Protein AF-0000000074428469 (afdb_homodimer)

pLDDT: mean 71.09, std 23.82, range [17.89, 95.75]

Solvent-accessible surface area (backbone atoms only — not comparable to full-atom values): 19516 Å² total; per-residue (Å²): 130,88,67,76,72,70,80,72,68,85,82,76,74,54,79,68,58,68,60,48,79,62,60,44,71,66,53,50,50,50,52,53,50,39,50,44,55,44,21,52,74,39,36,63,52,48,55,56,54,47,66,44,37,53,51,52,53,51,22,60,57,55,23,72,50,95,42,31,66,47,48,50,52,43,68,60,61,59,57,88,77,24,60,69,58,50,39,49,52,47,45,59,62,27,55,90,43,82,70,51,72,67,55,49,52,41,42,50,48,34,30,74,73,71,69,69,45,65,71,57,44,30,62,52,41,80,75,49,51,71,81,63,42,56,76,48,44,64,52,46,56,39,41,60,48,31,60,42,45,57,71,76,59,69,91,74,71,76,77,77,78,78,77,75,76,129,130,89,69,76,72,70,80,73,68,86,80,78,75,54,80,68,57,68,62,47,79,61,58,45,72,66,53,51,50,51,51,51,51,38,51,42,55,46,22,53,76,39,35,62,52,48,54,56,55,46,65,44,37,52,51,52,53,50,22,59,58,55,22,71,50,96,41,31,67,47,47,47,53,44,68,61,60,60,58,88,79,25,61,70,58,48,40,51,51,47,43,59,61,28,54,89,42,81,69,50,72,68,54,49,53,40,42,52,49,35,29,74,74,71,69,69,43,66,70,55,43,29,63,52,43,80,76,49,52,71,82,62,42,55,77,46,42,64,52,47,55,41,41,59,47,30,62,42,42,59,70,78,60,68,91,75,72,77,80,76,77,76,76,76,76,128

Secondary structure (DSSP, 8-state):
--------------TTSTTTTT--HHHHHHHHHHHHHHHHH-GGGHHHHHHHHHHHHHHHHHTTSTTHHHHHHHHHSPPTT-HHHHHHHHHHHHTTSPPPHHHHHHHHHIIIIII--TTTTGGGGGG--HHHHGGGHHHHHHHHHHHHHTTS--TT----------/--------------TTSTTTTT--HHHHHHHHHHHHHHHHH-GGGHHHHHHHHHHHHHHHHHTTSTTHHHHHHHHHSPPTT-HHHHHHHHHHHHTTSPPPHHHHHHHHHHIIIII--TTTTGGGGGG--HHHHGGGHHHHHHHHHHHHHTTT--TT----------

Foldseek 3Di:
DPPPCPPPPDPPVPVPVVVVVPQDPVNVVVVVVVLVVVCVVPVVSCVVVVVCVVVVLVVLQVCVPPVVVVVLVCLLDPDPPCVVVSLVSLLSNLPPDQDDPSNLVSLLCCCVPPPVQLSSCVSNQVVDDPVRCVVCVVVVVVCVVCVVVVPPDDPPPPPPPPPPDD/DPPPCPPPPDPPPPVPVVVVVPQDPVNVVVVVVVLVVVCVVPVVSCVVVVVCVVVVLVVLQVCVPPVVVVVLVCLLDPDPPCVVVSLVSLLSNLPPDQDDPSNLVSLLCCCVPPPVQLSSCVSNQVVDDPVRCVVCVVVVVVCVVCVVVVPPDDPPPPPPPPPPDD

Radius of gyration: 21.57 Å; Cα contacts (8 Å, |Δi|>4): 254; chains: 2; bounding box: 42×54×69 Å

Nearest PDB structures (foldseek):
  8rbz-assembly1_d  TM=5.022E-01  e=5.292E+00  Homo sapiens
  6o4u-assembly1_A  TM=2.694E-01  e=5.585E+00  Homo sapiens
  8rbz-assembly1_d  TM=5.022E-01  e=5.334E+00  Homo sapiens
  6o4u-assembly1_A  TM=2.696E-01  e=5.629E+00  Homo sapiens

Sequence (332 aa):
MLYFSCLSGSQISEPGTSKIESMSPAQAQQHLSLFFALCTKKPSRLQLVFDKYHHARKAVKQALGPSYSDLLSIISDPPQGSENLLTQVLNILCEGTTPSADLISTVKRLYETILKDVAIPIPILSSFTKNEVLPIFPSLVFSFHWTSFRQHWPTDCRFQFFVVPHMLYFSCLSGSQISEPGTSKIESMSPAQAQQHLSLFFALCTKKPSRLQLVFDKYHHARKAVKQALGPSYSDLLSIISDPPQGSENLLTQVLNILCEGTTPSADLISTVKRLYETILKDVAIPIPILSSFTKNEVLPIFPSLVFSFHWTSFRQHWPTDCRFQFFVVPH

Organism: Lactuca sativa (NCBI:txid4236)

Structure (mmCIF, N/CA/C/O backbone):
data_AF-0000000074428469-model_v1
#
loop_
_entity.id
_entity.type
_entity.pdbx_description
1 polymer 'Uncharacterized protein'
#
loop_
_atom_site.group_PDB
_atom_site.id
_atom_site.type_symbol
_atom_site.label_atom_id
_atom_site.label_alt_id
_atom_site.label_comp_id
_atom_site.label_asym_id
_atom_site.label_entity_id
_atom_site.label_seq_id
_atom_site.pdbx_PDB_ins_code
_atom_site.Cartn_x
_atom_site.Cartn_y
_atom_site.Cartn_z
_atom_site.occupancy
_atom_site.B_iso_or_equiv
_atom_site.auth_seq_id
_atom_site.auth_comp_id
_atom_site.auth_asym_id
_atom_site.auth_atom_id
_atom_site.pdbx_PDB_model_num
ATOM 1 N N . MET A 1 1 ? 11.922 20.016 15.328 1 17.89 1 MET A N 1
ATOM 2 C CA . MET A 1 1 ? 11.961 20.859 14.133 1 17.89 1 MET A CA 1
ATOM 3 C C . MET A 1 1 ? 12.562 20.094 12.953 1 17.89 1 MET A C 1
ATOM 5 O O . MET A 1 1 ? 13.773 20.141 12.734 1 17.89 1 MET A O 1
ATOM 9 N N . LEU A 1 2 ? 12.367 18.859 12.852 1 19.83 2 LEU A N 1
ATOM 10 C CA . LEU A 1 2 ? 13.055 17.906 12 1 19.83 2 LEU A CA 1
ATOM 11 C C . LEU A 1 2 ? 12.812 18.219 10.523 1 19.83 2 LEU A C 1
ATOM 13 O O . LEU A 1 2 ? 11.727 17.953 10 1 19.83 2 LEU A O 1
ATOM 17 N N . TYR A 1 3 ? 13.391 19.516 10.195 1 21.73 3 TYR A N 1
ATOM 18 C CA . TYR A 1 3 ? 13.422 20.156 8.883 1 21.73 3 TYR A CA 1
ATOM 19 C C . TYR A 1 3 ? 14.125 19.266 7.859 1 21.73 3 TYR A C 1
ATOM 21 O O . TYR A 1 3 ? 15.266 18.859 8.07 1 21.73 3 TYR A O 1
ATOM 29 N N . PHE A 1 4 ? 13.516 18.312 7.406 1 27.31 4 PHE A N 1
ATOM 30 C CA . PHE A 1 4 ? 14.109 17.656 6.246 1 27.31 4 PHE A CA 1
ATOM 31 C C . PHE A 1 4 ? 14.57 18.688 5.223 1 27.31 4 PHE A C 1
ATOM 33 O O . PHE A 1 4 ? 13.758 19.406 4.66 1 27.31 4 PHE A O 1
ATOM 40 N N . SER A 1 5 ? 15.664 19.328 5.52 1 26.36 5 SER A N 1
ATOM 41 C CA . SER A 1 5 ? 16.375 20.109 4.508 1 26.36 5 SER A CA 1
ATOM 42 C C . SER A 1 5 ? 16.516 19.328 3.207 1 26.36 5 SER A C 1
ATOM 44 O O . SER A 1 5 ? 17.219 18.312 3.156 1 26.36 5 SER A O 1
ATOM 46 N N . CYS A 1 6 ? 15.422 19.078 2.525 1 31.33 6 CYS A N 1
ATOM 47 C CA . CYS A 1 6 ? 15.531 18.812 1.096 1 31.33 6 CYS A CA 1
ATOM 48 C C . CYS A 1 6 ? 16.625 19.672 0.461 1 31.33 6 CYS A C 1
ATOM 50 O O . CYS A 1 6 ? 16.578 20.906 0.551 1 31.33 6 CYS A O 1
ATOM 52 N N . LEU A 1 7 ? 17.922 19.312 0.672 1 28.77 7 LEU A N 1
ATOM 53 C CA . LEU A 1 7 ? 19.031 19.953 -0.018 1 28.77 7 LEU A CA 1
ATOM 54 C C . LEU A 1 7 ? 18.594 20.5 -1.371 1 28.77 7 LEU A C 1
ATOM 56 O O . LEU A 1 7 ? 18.078 19.75 -2.213 1 28.77 7 LEU A O 1
ATOM 60 N N . SER A 1 8 ? 18.125 21.719 -1.517 1 29.44 8 SER A N 1
ATOM 61 C CA . SER A 1 8 ? 18.094 22.797 -2.512 1 29.44 8 SER A CA 1
ATOM 62 C C . SER A 1 8 ? 19.359 22.828 -3.342 1 29.44 8 SER A C 1
ATOM 64 O O . SER A 1 8 ? 20.312 23.531 -3.01 1 29.44 8 SER A O 1
ATOM 66 N N . GLY A 1 9 ? 20.281 21.844 -3.41 1 29.2 9 GLY A N 1
ATOM 67 C CA . GLY A 1 9 ? 21.422 22.297 -4.188 1 29.2 9 GLY A CA 1
ATOM 68 C C . GLY A 1 9 ? 21.031 23.188 -5.355 1 29.2 9 GLY A C 1
ATOM 69 O O . GLY A 1 9 ? 19.859 23.297 -5.695 1 29.2 9 GLY A O 1
ATOM 70 N N . SER A 1 10 ? 22.125 23.719 -6.285 1 29.91 10 SER A N 1
ATOM 71 C CA . SER A 1 10 ? 22.203 24.625 -7.422 1 29.91 10 SER A CA 1
ATOM 72 C C . SER A 1 10 ? 21.062 24.391 -8.398 1 29.91 10 SER A C 1
ATOM 74 O O . SER A 1 10 ? 20.5 23.297 -8.453 1 29.91 10 SER A O 1
ATOM 76 N N . GLN A 1 11 ? 20.406 25.5 -9.156 1 33 11 GLN A N 1
ATOM 77 C CA . GLN A 1 11 ? 19.562 25.938 -10.25 1 33 11 GLN A CA 1
ATOM 78 C C . GLN A 1 11 ? 19.719 25.062 -11.477 1 33 11 GLN A C 1
ATOM 80 O O . GLN A 1 11 ? 19.469 25.484 -12.602 1 33 11 GLN A O 1
ATOM 85 N N . ILE A 1 12 ? 20.594 24.078 -11.461 1 33.5 12 ILE A N 1
ATOM 86 C CA . ILE A 1 12 ? 20.844 23.594 -12.812 1 33.5 12 ILE A CA 1
ATOM 87 C C . ILE A 1 12 ? 19.516 23.25 -13.492 1 33.5 12 ILE A C 1
ATOM 89 O O . ILE A 1 12 ? 18.734 22.453 -12.969 1 33.5 12 ILE A O 1
ATOM 93 N N . SER A 1 13 ? 18.875 24.094 -14.359 1 36.81 13 SER A N 1
ATOM 94 C CA . SER A 1 13 ? 17.859 24.094 -15.406 1 36.81 13 SER A CA 1
ATOM 95 C C . SER A 1 13 ? 17.75 22.734 -16.078 1 36.81 13 SER A C 1
ATOM 97 O O . SER A 1 13 ? 18.469 22.469 -17.062 1 36.81 13 SER A O 1
ATOM 99 N N . GLU A 1 14 ? 17.984 21.719 -15.398 1 37.09 14 GLU A N 1
ATOM 100 C CA . GLU A 1 14 ? 17.984 20.594 -16.344 1 37.09 14 GLU A CA 1
ATOM 101 C C . GLU A 1 14 ? 16.703 20.562 -17.156 1 37.09 14 GLU A C 1
ATOM 103 O O . GLU A 1 14 ? 15.625 20.875 -16.641 1 37.09 14 GLU A O 1
ATOM 108 N N . PRO A 1 15 ? 16.672 20.469 -18.391 1 40.94 15 PRO A N 1
ATOM 109 C CA . PRO A 1 15 ? 15.594 20.531 -19.375 1 40.94 15 PRO A CA 1
ATOM 110 C C . PRO A 1 15 ? 14.305 19.859 -18.906 1 40.94 15 PRO A C 1
ATOM 112 O O . PRO A 1 15 ? 13.242 20.078 -19.484 1 40.94 15 PRO A O 1
ATOM 115 N N . GLY A 1 16 ? 14.312 18.875 -18.156 1 40.53 16 GLY A N 1
ATOM 116 C CA . GLY A 1 16 ? 13.141 18.078 -17.828 1 40.53 16 GLY A CA 1
ATOM 117 C C . GLY A 1 16 ? 12.203 18.75 -16.844 1 40.53 16 GLY A C 1
ATOM 118 O O . GLY A 1 16 ? 11.148 18.219 -16.5 1 40.53 16 GLY A O 1
ATOM 119 N N . THR A 1 17 ? 12.609 19.547 -15.977 1 44.09 17 THR A N 1
ATOM 120 C CA . THR A 1 17 ? 11.805 20.266 -14.992 1 44.09 17 THR A CA 1
ATOM 121 C C . THR A 1 17 ? 10.773 21.156 -15.68 1 44.09 17 THR A C 1
ATOM 123 O O . THR A 1 17 ? 9.719 21.438 -15.109 1 44.09 17 THR A O 1
ATOM 126 N N . SER A 1 18 ? 11.172 21.766 -16.734 1 47.72 18 SER A N 1
ATOM 127 C CA . SER A 1 18 ? 10.234 22.672 -17.375 1 47.72 18 SER A CA 1
ATOM 128 C C . SER A 1 18 ? 8.914 21.984 -17.703 1 47.72 18 SER A C 1
ATOM 130 O O . SER A 1 18 ? 7.871 22.641 -17.781 1 47.72 18 SER A O 1
ATOM 132 N N . LYS A 1 19 ? 9.016 20.797 -18.156 1 50.16 19 LYS A N 1
ATOM 133 C CA . LYS A 1 19 ? 7.855 20.016 -18.578 1 50.16 19 LYS A CA 1
ATOM 134 C C . LYS A 1 19 ? 7.012 19.594 -17.375 1 50.16 19 LYS A C 1
ATOM 136 O O . LYS A 1 19 ? 5.875 19.156 -17.531 1 50.16 19 LYS A O 1
ATOM 141 N N . ILE A 1 20 ? 7.641 19.406 -16.203 1 51.22 20 ILE A N 1
ATOM 142 C CA . ILE A 1 20 ? 7.016 18.984 -14.953 1 51.22 20 ILE A CA 1
ATOM 143 C C . ILE A 1 20 ? 5.832 19.891 -14.633 1 51.22 20 ILE A C 1
ATOM 145 O O . ILE A 1 20 ? 4.766 19.422 -14.234 1 51.22 20 ILE A O 1
ATOM 149 N N . GLU A 1 21 ? 6.176 21.297 -14.688 1 55.72 21 GLU A N 1
ATOM 150 C CA . GLU A 1 21 ? 5.234 22.328 -14.281 1 55.72 21 GLU A CA 1
ATOM 151 C C . GLU A 1 21 ? 3.98 22.312 -15.148 1 55.72 21 GLU A C 1
ATOM 153 O O . GLU A 1 21 ? 2.92 22.781 -14.727 1 55.72 21 GLU A O 1
ATOM 158 N N . SER A 1 22 ? 4.094 21.578 -16.203 1 62.56 22 SER A N 1
ATOM 159 C CA . SER A 1 22 ? 2.982 21.875 -17.094 1 62.56 22 SER A CA 1
ATOM 160 C C . SER A 1 22 ? 2.021 20.703 -17.203 1 62.56 22 SER A C 1
ATOM 162 O O . SER A 1 22 ? 1.087 20.734 -18 1 62.56 22 SER A O 1
ATOM 164 N N . MET A 1 23 ? 2.266 19.719 -16.422 1 72.62 23 MET A N 1
ATOM 165 C CA . MET A 1 23 ? 1.327 18.625 -16.672 1 72.62 23 MET A CA 1
ATOM 166 C C . MET A 1 23 ? 0.005 18.875 -15.945 1 72.62 23 MET A C 1
ATOM 168 O O . MET A 1 23 ? -0.022 19.047 -14.727 1 72.62 23 MET A O 1
ATOM 172 N N . SER A 1 24 ? -1.043 19.078 -16.703 1 81.19 24 SER A N 1
ATOM 173 C CA . SER A 1 24 ? -2.375 19.266 -16.141 1 81.19 24 SER A CA 1
ATOM 174 C C . SER A 1 24 ? -2.84 18.016 -15.406 1 81.19 24 SER A C 1
ATOM 176 O O . SER A 1 24 ? -2.311 16.922 -15.625 1 81.19 24 SER A O 1
ATOM 178 N N . PRO A 1 25 ? -3.736 18.172 -14.539 1 82.88 25 PRO A N 1
ATOM 179 C CA . PRO A 1 25 ? -4.312 17.016 -13.875 1 82.88 25 PRO A CA 1
ATOM 180 C C . PRO A 1 25 ? -4.883 15.992 -14.852 1 82.88 25 PRO A C 1
ATOM 182 O O . PRO A 1 25 ? -4.762 14.781 -14.633 1 82.88 25 PRO A O 1
ATOM 185 N N . ALA A 1 26 ? -5.371 16.547 -15.875 1 85.38 26 ALA A N 1
ATOM 186 C CA . ALA A 1 26 ? -5.953 15.664 -16.891 1 85.38 26 ALA A CA 1
ATOM 187 C C . ALA A 1 26 ? -4.867 14.859 -17.594 1 85.38 26 ALA A C 1
ATOM 189 O O . ALA A 1 26 ? -5.043 13.664 -17.859 1 85.38 26 ALA A O 1
ATOM 190 N N . GLN A 1 27 ? -3.832 15.547 -17.812 1 83.31 27 GLN A N 1
ATOM 191 C CA . GLN A 1 27 ? -2.719 14.859 -18.469 1 83.31 27 GLN A CA 1
ATOM 192 C C . GLN A 1 27 ? -2.105 13.812 -17.547 1 83.31 27 GLN A C 1
ATOM 194 O O . GLN A 1 27 ? -1.812 12.695 -17.969 1 83.31 27 GLN A O 1
ATOM 199 N N . ALA A 1 28 ? -2.018 14.172 -16.297 1 83.75 28 ALA A N 1
ATOM 200 C CA . ALA A 1 28 ? -1.479 13.242 -15.312 1 83.75 28 ALA A CA 1
ATOM 201 C C . ALA A 1 28 ? -2.357 12 -15.195 1 83.75 28 ALA A C 1
ATOM 203 O O . ALA A 1 28 ? -1.854 10.875 -15.164 1 83.75 28 ALA A O 1
ATOM 204 N N . GLN A 1 29 ? -3.578 12.25 -15.195 1 85.19 29 GLN A N 1
ATOM 205 C CA . GLN A 1 29 ? -4.539 11.156 -15.125 1 85.19 29 GLN A CA 1
ATOM 206 C C . GLN A 1 29 ? -4.395 10.211 -16.312 1 85.19 29 GLN A C 1
ATOM 208 O O . GLN A 1 29 ? -4.391 8.992 -16.156 1 85.19 29 GLN A O 1
ATOM 213 N N . GLN A 1 30 ? -4.305 10.828 -17.438 1 83.81 30 GLN A N 1
ATOM 214 C CA . GLN A 1 30 ? -4.191 10.031 -18.656 1 83.81 30 GLN A CA 1
ATOM 215 C C . GLN A 1 30 ? -2.912 9.195 -18.641 1 83.81 30 GLN A C 1
ATOM 217 O O . GLN A 1 30 ? -2.936 8.016 -18.984 1 83.81 30 GLN A O 1
ATOM 222 N N . HIS A 1 31 ? -1.906 9.758 -18.203 1 83 31 HIS A N 1
ATOM 223 C CA . HIS A 1 31 ? -0.625 9.062 -18.172 1 83 31 HIS A CA 1
ATOM 224 C C . HIS A 1 31 ? -0.65 7.91 -17.172 1 83 31 HIS A C 1
ATOM 226 O O . HIS A 1 31 ? -0.156 6.816 -17.469 1 83 31 HIS A O 1
ATOM 232 N N . LEU A 1 32 ? -1.217 8.117 -16.078 1 85.56 32 LEU A N 1
ATOM 233 C CA . LEU A 1 32 ? -1.333 7.059 -15.07 1 85.56 32 LEU A CA 1
ATOM 234 C C . LEU A 1 32 ? -2.203 5.918 -15.586 1 85.56 32 LEU A C 1
ATOM 236 O O . LEU A 1 32 ? -1.847 4.746 -15.445 1 85.56 32 LEU A O 1
ATOM 240 N N . SER A 1 33 ? -3.236 6.336 -16.266 1 85.75 33 SER A N 1
ATOM 241 C CA . SER A 1 33 ? -4.133 5.32 -16.812 1 85.75 33 SER A CA 1
ATOM 242 C C . SER A 1 33 ? -3.424 4.469 -17.859 1 85.75 33 SER A C 1
ATOM 244 O O . SER A 1 33 ? -3.537 3.242 -17.859 1 85.75 33 SER A O 1
ATOM 246 N N . LEU A 1 34 ? -2.764 5.066 -18.625 1 83.75 34 LEU A N 1
ATOM 247 C CA . LEU A 1 34 ? -2.021 4.355 -19.672 1 83.75 34 LEU A CA 1
ATOM 248 C C . LEU A 1 34 ? -0.965 3.445 -19.047 1 83.75 34 LEU A C 1
ATOM 250 O O . LEU A 1 34 ? -0.789 2.307 -19.484 1 83.75 34 LEU A O 1
ATOM 254 N N . PHE A 1 35 ? -0.313 3.883 -18.125 1 85.31 35 PHE A N 1
ATOM 255 C CA . PHE A 1 35 ? 0.713 3.092 -17.453 1 85.31 35 PHE A CA 1
ATOM 256 C C . PHE A 1 35 ? 0.109 1.839 -16.828 1 85.31 35 PHE A C 1
ATOM 258 O O . PHE A 1 35 ? 0.632 0.737 -17.016 1 85.31 35 PHE A O 1
ATOM 265 N N . PHE A 1 36 ? -0.988 1.986 -16.219 1 85.69 36 PHE A N 1
ATOM 266 C CA . PHE A 1 36 ? -1.574 0.833 -15.539 1 85.69 36 PHE A CA 1
ATOM 267 C C . PHE A 1 36 ? -2.164 -0.142 -16.547 1 85.69 36 PHE A C 1
ATOM 269 O O . PHE A 1 36 ? -2.146 -1.355 -16.328 1 85.69 36 PHE A O 1
ATOM 276 N N . ALA A 1 37 ? -2.654 0.46 -17.656 1 85.12 37 ALA A N 1
ATOM 277 C CA . ALA A 1 37 ? -3.074 -0.424 -18.734 1 85.12 37 ALA A CA 1
ATOM 278 C C . ALA A 1 37 ? -1.903 -1.256 -19.25 1 85.12 37 ALA A C 1
ATOM 280 O O . ALA A 1 37 ? -2.041 -2.461 -19.484 1 85.12 37 ALA A O 1
ATOM 281 N N . LEU A 1 38 ? -0.746 -0.688 -19.328 1 85.81 38 LEU A N 1
ATOM 282 C CA . LEU A 1 38 ? 0.458 -1.391 -19.766 1 85.81 38 LEU A CA 1
ATOM 283 C C . LEU A 1 38 ? 0.876 -2.434 -18.734 1 85.81 38 LEU A C 1
ATOM 285 O O . LEU A 1 38 ? 1.34 -3.518 -19.094 1 85.81 38 LEU A O 1
ATOM 289 N N . CYS A 1 39 ? 0.744 -2.129 -17.469 1 86.5 39 CYS A N 1
ATOM 290 C CA . CYS A 1 39 ? 1.068 -3.086 -16.422 1 86.5 39 CYS A CA 1
ATOM 291 C C . CYS A 1 39 ? 0.208 -4.34 -16.531 1 86.5 39 CYS A C 1
ATOM 293 O O . CYS A 1 39 ? 0.671 -5.445 -16.25 1 86.5 39 CYS A O 1
ATOM 295 N N . THR A 1 40 ? -1.074 -4.203 -16.906 1 85.31 40 THR A N 1
ATOM 296 C CA . THR A 1 40 ? -1.952 -5.355 -17.078 1 85.31 40 THR A CA 1
ATOM 297 C C . THR A 1 40 ? -1.503 -6.215 -18.266 1 85.31 40 THR A C 1
ATOM 299 O O . THR A 1 40 ? -1.623 -7.441 -18.219 1 85.31 40 THR A O 1
ATOM 302 N N . LYS A 1 41 ? -0.939 -5.496 -19.219 1 84.19 41 LYS A N 1
ATOM 303 C CA . LYS A 1 41 ? -0.452 -6.211 -20.391 1 84.19 41 LYS A CA 1
ATOM 304 C C . LYS A 1 41 ? 0.928 -6.809 -20.141 1 84.19 41 LYS A C 1
ATOM 306 O O . LYS A 1 41 ? 1.23 -7.906 -20.609 1 84.19 41 LYS A O 1
ATOM 311 N N . LYS A 1 42 ? 1.81 -6.125 -19.438 1 87.12 42 LYS A N 1
ATOM 312 C CA . LYS A 1 42 ? 3.162 -6.551 -19.094 1 87.12 42 LYS A CA 1
ATOM 313 C C . LYS A 1 42 ? 3.443 -6.328 -17.609 1 87.12 42 LYS A C 1
ATOM 315 O O . LYS A 1 42 ? 4.035 -5.316 -17.234 1 87.12 42 LYS A O 1
ATOM 320 N N . PRO A 1 43 ? 3.213 -7.312 -16.797 1 83.69 43 PRO A N 1
ATOM 321 C CA . PRO A 1 43 ? 3.301 -7.148 -15.352 1 83.69 43 PRO A CA 1
ATOM 322 C C . PRO A 1 43 ? 4.723 -6.859 -14.875 1 83.69 43 PRO A C 1
ATOM 324 O O . PRO A 1 43 ? 4.91 -6.336 -13.773 1 83.69 43 PRO A O 1
ATOM 327 N N . SER A 1 44 ? 5.703 -7.133 -15.742 1 87.56 44 SER A N 1
ATOM 328 C CA . SER A 1 44 ? 7.07 -6.785 -15.375 1 87.56 44 SER A CA 1
ATOM 329 C C . SER A 1 44 ? 7.219 -5.285 -15.141 1 87.56 44 SER A C 1
ATOM 331 O O . SER A 1 44 ? 8.156 -4.844 -14.469 1 87.56 44 SER A O 1
ATOM 333 N N . ARG A 1 45 ? 6.266 -4.559 -15.664 1 87.88 45 ARG A N 1
ATOM 334 C CA . ARG A 1 45 ? 6.297 -3.107 -15.508 1 87.88 45 ARG A CA 1
ATOM 335 C C . ARG A 1 45 ? 5.957 -2.701 -14.078 1 87.88 45 ARG A C 1
ATOM 337 O O . ARG A 1 45 ? 6.273 -1.59 -13.648 1 87.88 45 ARG A O 1
ATOM 344 N N . LEU A 1 46 ? 5.457 -3.574 -13.273 1 89.25 46 LEU A N 1
ATOM 345 C CA . LEU A 1 46 ? 5.148 -3.295 -11.875 1 89.25 46 LEU A CA 1
ATOM 346 C C . LEU A 1 46 ? 6.418 -2.992 -11.086 1 89.25 46 LEU A C 1
ATOM 348 O O . LEU A 1 46 ? 6.363 -2.342 -10.039 1 89.25 46 LEU A O 1
ATOM 352 N N . GLN A 1 47 ? 7.512 -3.447 -11.641 1 90.56 47 GLN A N 1
ATOM 353 C CA . GLN A 1 47 ? 8.789 -3.137 -11.016 1 90.56 47 GLN A CA 1
ATOM 354 C C . GLN A 1 47 ? 8.984 -1.631 -10.867 1 90.56 47 GLN A C 1
ATOM 356 O O . GLN A 1 47 ? 9.562 -1.166 -9.883 1 90.56 47 GLN A O 1
ATOM 361 N N . LEU A 1 48 ? 8.5 -0.952 -11.805 1 89 48 LEU A N 1
ATOM 362 C CA . LEU A 1 48 ? 8.625 0.501 -11.773 1 89 48 LEU A CA 1
ATOM 363 C C . LEU A 1 48 ? 7.832 1.089 -10.609 1 89 48 LEU A C 1
ATOM 365 O O . LEU A 1 48 ? 8.266 2.061 -9.984 1 89 48 LEU A O 1
ATOM 369 N N . VAL A 1 49 ? 6.672 0.49 -10.289 1 88.31 49 VAL A N 1
ATOM 370 C CA . VAL A 1 49 ? 5.848 0.955 -9.18 1 88.31 49 VAL A CA 1
ATOM 371 C C . VAL A 1 49 ? 6.59 0.736 -7.859 1 88.31 49 VAL A C 1
ATOM 373 O O . VAL A 1 49 ? 6.625 1.626 -7.004 1 88.31 49 VAL A O 1
ATOM 376 N N . PHE A 1 50 ? 7.219 -0.375 -7.738 1 89.5 50 PHE A N 1
ATOM 377 C CA . PHE A 1 50 ? 7.992 -0.667 -6.535 1 89.5 50 PHE A CA 1
ATOM 378 C C . PHE A 1 50 ? 9.156 0.309 -6.391 1 89.5 50 PHE A C 1
ATOM 380 O O . PHE A 1 50 ? 9.406 0.825 -5.297 1 89.5 50 PHE A O 1
ATOM 387 N N . ASP A 1 51 ? 9.727 0.655 -7.531 1 88.94 51 ASP A N 1
ATOM 388 C CA . ASP A 1 51 ? 10.875 1.554 -7.531 1 88.94 51 ASP A CA 1
ATOM 389 C C . ASP A 1 51 ? 10.469 2.967 -7.117 1 88.94 51 ASP A C 1
ATOM 391 O O . ASP A 1 51 ? 11.242 3.676 -6.469 1 88.94 51 ASP A O 1
ATOM 395 N N . LYS A 1 52 ? 9.281 3.229 -7.438 1 86.19 52 LYS A N 1
ATOM 396 C CA . LYS A 1 52 ? 8.859 4.609 -7.227 1 86.19 52 LYS A CA 1
ATOM 397 C C . LYS A 1 52 ? 8.07 4.754 -5.926 1 86.19 52 LYS A C 1
ATOM 399 O O . LYS A 1 52 ? 7.656 5.855 -5.562 1 86.19 52 LYS A O 1
ATOM 404 N N . TYR A 1 53 ? 7.934 3.707 -5.238 1 86.38 53 TYR A N 1
ATOM 405 C CA . TYR A 1 53 ? 7.191 3.705 -3.982 1 86.38 53 TYR A CA 1
ATOM 406 C C . TYR A 1 53 ? 7.812 4.668 -2.977 1 86.38 53 TYR A C 1
ATOM 408 O O . TYR A 1 53 ? 7.102 5.363 -2.25 1 86.38 53 TYR A O 1
ATOM 416 N N . HIS A 1 54 ? 9.047 4.754 -2.928 1 83.56 54 HIS A N 1
ATOM 417 C CA . HIS A 1 54 ? 9.734 5.637 -1.994 1 83.56 54 HIS A CA 1
ATOM 418 C C . HIS A 1 54 ? 9.352 7.094 -2.227 1 83.56 54 HIS A C 1
ATOM 420 O O . HIS A 1 54 ? 9.172 7.852 -1.271 1 83.56 54 HIS A O 1
ATOM 426 N N . HIS A 1 55 ? 9.156 7.402 -3.426 1 81.25 55 HIS A N 1
ATOM 427 C CA . HIS A 1 55 ? 8.781 8.773 -3.764 1 81.25 55 HIS A CA 1
ATOM 428 C C . HIS A 1 55 ? 7.363 9.078 -3.299 1 81.25 55 HIS A C 1
ATOM 430 O O . HIS A 1 55 ? 7.078 10.195 -2.855 1 81.25 55 HIS A O 1
ATOM 436 N N . ALA A 1 56 ? 6.527 8.055 -3.406 1 83.69 56 ALA A N 1
ATOM 437 C CA . ALA A 1 56 ? 5.164 8.227 -2.904 1 83.69 56 ALA A CA 1
ATOM 438 C C . ALA A 1 56 ? 5.164 8.445 -1.394 1 83.69 56 ALA A C 1
ATOM 440 O O . ALA A 1 56 ? 4.441 9.312 -0.888 1 83.69 56 ALA A O 1
ATOM 441 N N . ARG A 1 57 ? 5.98 7.707 -0.741 1 83.94 57 ARG A N 1
ATOM 442 C CA . ARG A 1 57 ? 6.098 7.844 0.707 1 83.94 57 ARG A CA 1
ATOM 443 C C . ARG A 1 57 ? 6.551 9.25 1.088 1 83.94 57 ARG A C 1
ATOM 445 O O . ARG A 1 57 ? 5.992 9.859 2.004 1 83.94 57 ARG A O 1
ATOM 452 N N . LYS A 1 58 ? 7.441 9.719 0.349 1 85.12 58 LYS A N 1
ATOM 453 C CA . LYS A 1 58 ? 7.953 11.07 0.592 1 85.12 58 LYS A CA 1
ATOM 454 C C . LYS A 1 58 ? 6.867 12.117 0.38 1 85.12 58 LYS A C 1
ATOM 456 O O . LYS A 1 58 ? 6.723 13.039 1.183 1 85.12 58 LYS A O 1
ATOM 461 N N . ALA A 1 59 ? 6.105 11.945 -0.653 1 84.69 59 ALA A N 1
ATOM 462 C CA . ALA A 1 59 ? 5.035 12.891 -0.949 1 84.69 59 ALA A CA 1
ATOM 463 C C . ALA A 1 59 ? 4 12.922 0.173 1 84.69 59 ALA A C 1
ATOM 465 O O . ALA A 1 59 ? 3.521 13.984 0.558 1 84.69 59 ALA A O 1
ATOM 466 N N . VAL A 1 60 ? 3.637 11.797 0.733 1 86.31 60 VAL A N 1
ATOM 467 C CA . VAL A 1 60 ? 2.676 11.68 1.825 1 86.31 60 VAL A CA 1
ATOM 468 C C . VAL A 1 60 ? 3.213 12.391 3.066 1 86.31 60 VAL A C 1
ATOM 470 O O . VAL A 1 60 ? 2.49 13.148 3.717 1 86.31 60 VAL A O 1
ATOM 473 N N . LYS A 1 61 ? 4.445 12.219 3.365 1 86.62 61 LYS A N 1
ATOM 474 C CA . LYS A 1 61 ? 5.062 12.828 4.543 1 86.62 61 LYS A CA 1
ATOM 475 C C . LYS A 1 61 ? 5.156 14.344 4.395 1 86.62 61 LYS A C 1
ATOM 477 O O . LYS A 1 61 ? 4.926 15.078 5.355 1 86.62 61 LYS A O 1
ATOM 482 N N . GLN A 1 62 ? 5.406 14.812 3.225 1 82.38 62 GLN A N 1
ATOM 483 C CA . GLN A 1 62 ? 5.527 16.25 2.967 1 82.38 62 GLN A CA 1
ATOM 484 C C . GLN A 1 62 ? 4.168 16.938 3.025 1 82.38 62 GLN A C 1
ATOM 486 O O . GLN A 1 62 ? 4.082 18.141 3.271 1 82.38 62 GLN A O 1
ATOM 491 N N . ALA A 1 63 ? 3.146 16.172 2.809 1 81.38 63 ALA A N 1
ATOM 492 C CA . ALA A 1 63 ? 1.797 16.719 2.877 1 81.38 63 ALA A CA 1
ATOM 493 C C . ALA A 1 63 ? 1.446 17.141 4.301 1 81.38 63 ALA A C 1
ATOM 495 O O . ALA A 1 63 ? 0.491 17.891 4.52 1 81.38 63 ALA A O 1
ATOM 496 N N . LEU A 1 64 ? 2.186 16.703 5.371 1 79.62 64 LEU A N 1
ATOM 497 C CA . LEU A 1 64 ? 1.967 17.062 6.77 1 79.62 64 LEU A CA 1
ATOM 498 C C . LEU A 1 64 ? 2.205 18.547 6.992 1 79.62 64 LEU A C 1
ATOM 500 O O . LEU A 1 64 ? 1.814 19.094 8.023 1 79.62 64 LEU A O 1
ATOM 504 N N . GLY A 1 65 ? 2.631 19.25 5.965 1 80.31 65 GLY A N 1
ATOM 505 C CA . GLY A 1 65 ? 2.818 20.688 6.051 1 80.31 65 GLY A CA 1
ATOM 506 C C . GLY A 1 65 ? 1.622 21.469 5.555 1 80.31 65 GLY A C 1
ATOM 507 O O . GLY A 1 65 ? 0.505 21.297 6.047 1 80.31 65 GLY A O 1
ATOM 508 N N . PRO A 1 66 ? 1.9 22.406 4.641 1 77.12 66 PRO A N 1
ATOM 509 C CA . PRO A 1 66 ? 0.906 23.406 4.223 1 77.12 66 PRO A CA 1
ATOM 5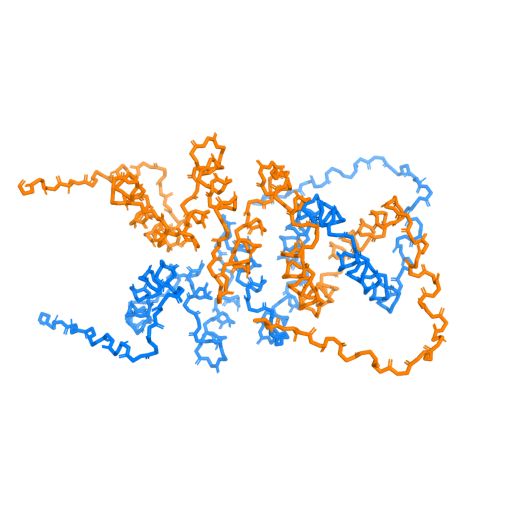10 C C . PRO A 1 66 ? -0.315 22.766 3.559 1 77.12 66 PRO A C 1
ATOM 512 O O . PRO A 1 66 ? -1.402 23.344 3.576 1 77.12 66 PRO A O 1
ATOM 515 N N . SER A 1 67 ? -0.208 21.625 3.031 1 82.56 67 SER A N 1
ATOM 516 C CA . SER A 1 67 ? -1.322 21.031 2.305 1 82.56 67 SER A CA 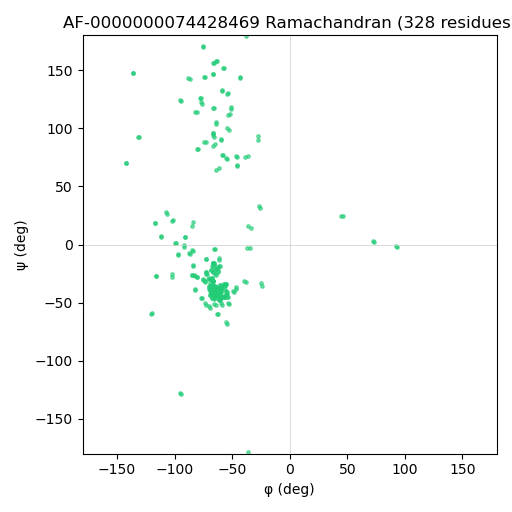1
ATOM 517 C C . SER A 1 67 ? -1.955 19.891 3.102 1 82.56 67 SER A C 1
ATOM 519 O O . SER A 1 67 ? -2.547 18.969 2.527 1 82.56 67 SER A O 1
ATOM 521 N N . TYR A 1 68 ? -1.821 20.016 4.375 1 88.19 68 TYR A N 1
ATOM 522 C CA . TYR A 1 68 ? -2.307 18.953 5.254 1 88.19 68 TYR A CA 1
ATOM 523 C C . TYR A 1 68 ? -3.826 18.859 5.203 1 88.19 68 TYR A C 1
ATOM 525 O O . TYR A 1 68 ? -4.387 17.766 5.238 1 88.19 68 TYR A O 1
ATOM 533 N N . SER A 1 69 ? -4.434 19.984 4.984 1 91.31 69 SER A N 1
ATOM 534 C CA . SER A 1 69 ? -5.891 20.016 4.91 1 91.31 69 SER A CA 1
ATOM 535 C C . SER A 1 69 ? -6.398 19.219 3.703 1 91.31 69 SER A C 1
ATOM 537 O O . SER A 1 69 ? -7.43 18.547 3.783 1 91.31 69 SER A O 1
ATOM 539 N N . ASP A 1 70 ? -5.707 19.266 2.582 1 90.06 70 ASP A N 1
ATOM 540 C CA . ASP A 1 70 ? -6.066 18.5 1.394 1 90.06 70 ASP A CA 1
ATOM 541 C C . ASP A 1 70 ? -5.965 17 1.656 1 90.06 70 ASP A C 1
ATOM 543 O O . ASP A 1 70 ? -6.855 16.234 1.277 1 90.06 70 ASP A O 1
ATOM 547 N N . LEU A 1 71 ? -4.957 16.641 2.279 1 91.5 71 LEU A N 1
ATOM 548 C CA . LEU A 1 71 ? -4.746 15.219 2.574 1 91.5 71 LEU A CA 1
ATOM 549 C C . LEU A 1 71 ? -5.816 14.695 3.523 1 91.5 71 LEU A C 1
ATOM 551 O O . LEU A 1 71 ? -6.359 13.609 3.316 1 91.5 71 LEU A O 1
ATOM 555 N N . LEU A 1 72 ? -6.141 15.531 4.48 1 94.19 72 LEU A N 1
ATOM 556 C CA . LEU A 1 72 ? -7.191 15.156 5.426 1 94.19 72 LEU A CA 1
ATOM 557 C C . LEU A 1 72 ? -8.523 14.961 4.707 1 94.19 72 LEU A C 1
ATOM 559 O O . LEU A 1 72 ? -9.281 14.055 5.043 1 94.19 72 LEU A O 1
ATOM 563 N N . SER A 1 73 ? -8.719 15.797 3.779 1 94.62 73 SER A N 1
ATOM 564 C CA . SER A 1 73 ? -9.961 15.688 3.014 1 94.62 73 SER A CA 1
ATOM 565 C C . SER A 1 73 ? -10.008 14.375 2.232 1 94.62 73 SER A C 1
ATOM 567 O O . SER A 1 73 ? -11.062 13.734 2.154 1 94.62 73 SER A O 1
ATOM 569 N N . ILE A 1 74 ? -8.945 13.945 1.683 1 92.75 74 ILE A N 1
ATOM 570 C CA . ILE A 1 74 ? -8.867 12.688 0.949 1 92.75 74 ILE A CA 1
ATOM 571 C C . ILE A 1 74 ? -9.078 11.516 1.908 1 92.75 74 ILE A C 1
ATOM 573 O O . ILE A 1 74 ? -9.828 10.586 1.606 1 92.75 74 ILE A O 1
ATOM 577 N N . ILE A 1 75 ? -8.461 11.602 3.094 1 94.25 75 ILE A N 1
ATOM 578 C CA . ILE A 1 75 ? -8.531 10.547 4.098 1 94.25 75 ILE A CA 1
ATOM 579 C C . ILE A 1 75 ? -9.961 10.422 4.617 1 94.25 75 ILE A C 1
ATOM 581 O O . ILE A 1 75 ? -10.445 9.312 4.855 1 94.25 75 ILE A O 1
ATOM 585 N N . SER A 1 76 ? -10.602 11.539 4.719 1 94.56 76 SER A N 1
ATOM 586 C CA . SER A 1 76 ? -11.938 11.555 5.32 1 94.56 76 SER A CA 1
ATOM 587 C C . SER A 1 76 ? -12.969 10.922 4.398 1 94.56 76 SER A C 1
ATOM 589 O O . SER A 1 76 ? -14.023 10.469 4.855 1 94.56 76 SER A O 1
ATOM 591 N N . ASP A 1 77 ? -12.719 10.938 3.141 1 92.94 77 ASP A N 1
ATOM 592 C CA . ASP A 1 77 ? -13.648 10.398 2.15 1 92.94 77 ASP A CA 1
ATOM 593 C C . ASP A 1 77 ? -12.898 9.695 1.02 1 92.94 77 ASP A C 1
ATOM 595 O O . ASP A 1 77 ? -12.914 10.164 -0.123 1 92.94 77 ASP A O 1
ATOM 599 N N . PRO A 1 78 ? -12.305 8.547 1.364 1 91.94 78 PRO A N 1
ATOM 600 C CA . PRO A 1 78 ? -11.516 7.867 0.34 1 91.94 78 PRO A CA 1
ATOM 601 C C . PRO A 1 78 ? -12.375 7.191 -0.722 1 91.94 78 PRO A C 1
ATOM 603 O O . PRO A 1 78 ? -13.492 6.75 -0.427 1 91.94 78 PRO A O 1
ATOM 606 N N . PRO A 1 79 ? -11.867 7.223 -1.984 1 88.62 79 PRO A N 1
ATOM 607 C CA . PRO A 1 79 ? -12.625 6.508 -3.018 1 88.62 79 PRO A CA 1
ATOM 608 C C . PRO A 1 79 ? -12.812 5.027 -2.689 1 88.62 79 PRO A C 1
ATOM 610 O O . PRO A 1 79 ? -12 4.438 -1.982 1 88.62 79 PRO A O 1
ATOM 613 N N . GLN A 1 80 ? -13.898 4.418 -3.191 1 85.94 80 GLN A N 1
ATOM 614 C CA . GLN A 1 80 ? -14.211 3.012 -2.965 1 85.94 80 GLN A CA 1
ATOM 615 C C . GLN A 1 80 ? -13.094 2.109 -3.469 1 85.94 80 GLN A C 1
ATOM 617 O O . GLN A 1 80 ? -12.555 2.33 -4.555 1 85.94 80 GLN A O 1
ATOM 622 N N . GLY A 1 81 ? -12.727 1.212 -2.676 1 83 81 GLY A N 1
ATOM 623 C CA . GLY A 1 81 ? -11.727 0.234 -3.082 1 83 81 GLY A CA 1
ATOM 624 C C . GLY A 1 81 ? -10.312 0.639 -2.715 1 83 81 GLY A C 1
ATOM 625 O O . GLY A 1 81 ? -9.367 -0.115 -2.949 1 83 81 GLY A O 1
ATOM 626 N N . SER A 1 82 ? -10.148 1.771 -2.131 1 89 82 SER A N 1
ATOM 627 C CA . SER A 1 82 ? -8.805 2.246 -1.82 1 89 82 SER A CA 1
ATOM 628 C C . SER A 1 82 ? -8.469 2.045 -0.345 1 89 82 SER A C 1
ATOM 630 O O . SER A 1 82 ? -7.539 2.66 0.177 1 89 82 SER A O 1
ATOM 632 N N . GLU A 1 83 ? -9.156 1.149 0.382 1 85.44 83 GLU A N 1
ATOM 633 C CA . GLU A 1 83 ? -9 0.996 1.825 1 85.44 83 GLU A CA 1
ATOM 634 C C . GLU A 1 83 ? -7.594 0.52 2.184 1 85.44 83 GLU A C 1
ATOM 636 O O . GLU A 1 83 ? -7 1.001 3.15 1 85.44 83 GLU A O 1
ATOM 641 N N . ASN A 1 84 ? -7.145 -0.402 1.435 1 84.56 84 ASN A N 1
ATOM 642 C CA . ASN A 1 84 ? -5.801 -0.914 1.691 1 84.56 84 ASN A CA 1
ATOM 643 C C . ASN A 1 84 ? -4.742 0.169 1.502 1 84.56 84 ASN A C 1
ATOM 645 O O . ASN A 1 84 ? -3.814 0.284 2.305 1 84.56 84 ASN A O 1
ATOM 649 N N . LEU A 1 85 ? -4.91 0.92 0.457 1 87.19 85 LEU A N 1
ATOM 650 C CA . LEU A 1 85 ? -3.99 2.029 0.237 1 87.19 85 LEU A CA 1
ATOM 651 C C . LEU A 1 85 ? -4.098 3.055 1.361 1 87.19 85 LEU A C 1
ATOM 653 O O . LEU A 1 85 ? -3.082 3.557 1.849 1 87.19 85 LEU A O 1
ATOM 657 N N . LEU A 1 86 ? -5.336 3.344 1.765 1 91.62 86 LEU A N 1
ATOM 658 C CA . LEU A 1 86 ? -5.566 4.277 2.861 1 91.62 86 LEU A CA 1
ATOM 659 C C . LEU A 1 86 ? -4.824 3.838 4.117 1 91.62 86 LEU A C 1
ATOM 661 O O . LEU A 1 86 ? -4.184 4.656 4.781 1 91.62 86 LEU A O 1
ATOM 665 N N . THR A 1 87 ? -4.887 2.568 4.449 1 88.38 87 THR A N 1
ATOM 666 C CA . THR A 1 87 ? -4.207 2.025 5.617 1 88.38 87 THR A CA 1
ATOM 667 C C . THR A 1 87 ? -2.701 2.244 5.52 1 88.38 87 THR A C 1
ATOM 669 O O . THR A 1 87 ? -2.051 2.588 6.508 1 88.38 87 THR A O 1
ATOM 672 N N . GLN A 1 88 ? -2.182 2.133 4.328 1 84.94 88 GLN A N 1
ATOM 673 C CA . GLN A 1 88 ? -0.755 2.377 4.137 1 84.94 88 GLN A CA 1
ATOM 674 C C . GLN A 1 88 ? -0.413 3.846 4.375 1 84.94 88 GLN A C 1
ATOM 676 O O . GLN A 1 88 ? 0.593 4.156 5.016 1 84.94 88 GLN A O 1
ATOM 681 N N . VAL A 1 89 ? -1.198 4.668 3.814 1 90.94 89 VAL A N 1
ATOM 682 C CA . VAL A 1 89 ? -0.999 6.105 3.977 1 90.94 89 VAL A CA 1
ATOM 683 C C . VAL A 1 89 ? -1.05 6.469 5.457 1 90.94 89 VAL A C 1
ATOM 685 O O . VAL A 1 89 ? -0.195 7.211 5.953 1 90.94 89 VAL A O 1
ATOM 688 N N . LEU A 1 90 ? -2.02 5.945 6.188 1 91 90 LEU A N 1
ATOM 689 C CA . LEU A 1 90 ? -2.152 6.215 7.613 1 91 90 LEU A CA 1
ATOM 690 C C . LEU A 1 90 ? -0.923 5.727 8.375 1 91 90 LEU A C 1
ATOM 692 O O . LEU A 1 90 ? -0.424 6.418 9.266 1 91 90 LEU A O 1
ATOM 696 N N . ASN A 1 91 ? -0.42 4.594 7.969 1 86 91 ASN A N 1
ATOM 697 C CA . ASN A 1 91 ? 0.778 4.062 8.609 1 86 91 ASN A CA 1
ATOM 698 C C . ASN A 1 91 ? 1.986 4.965 8.375 1 86 91 ASN A C 1
ATOM 700 O O . ASN A 1 91 ? 2.797 5.172 9.281 1 86 91 ASN A O 1
ATOM 704 N N . ILE A 1 92 ? 2.078 5.445 7.242 1 87.19 92 ILE A N 1
ATOM 705 C CA . ILE A 1 92 ? 3.182 6.344 6.918 1 87.19 92 ILE A CA 1
ATOM 706 C C . ILE A 1 92 ? 3.061 7.629 7.734 1 87.19 92 ILE A C 1
ATOM 708 O O . ILE A 1 92 ? 4.043 8.094 8.312 1 87.19 92 ILE A O 1
ATOM 712 N N . LEU A 1 93 ? 1.87 8.172 7.84 1 88.12 93 LEU A N 1
ATOM 713 C CA . LEU A 1 93 ? 1.634 9.445 8.516 1 88.12 93 LEU A CA 1
ATOM 714 C C . LEU A 1 93 ? 1.894 9.328 10.008 1 88.12 93 LEU A C 1
ATOM 716 O O . LEU A 1 93 ? 2.32 10.289 10.648 1 88.12 93 LEU A O 1
ATOM 720 N N . CYS A 1 94 ? 1.693 8.211 10.469 1 87 94 CYS A N 1
ATOM 721 C CA . CYS A 1 94 ? 1.786 8.039 11.914 1 87 94 CYS A CA 1
ATOM 722 C C . CYS A 1 94 ? 3.156 7.5 12.312 1 87 94 CYS A C 1
ATOM 724 O O . CYS A 1 94 ? 3.459 7.379 13.5 1 87 94 CYS A O 1
ATOM 726 N N . GLU A 1 95 ? 3.873 7.152 11.328 1 80.56 95 GLU A N 1
ATOM 727 C CA . GLU A 1 95 ? 5.199 6.605 11.609 1 80.56 95 GLU A CA 1
ATOM 728 C C . GLU A 1 95 ? 6.113 7.656 12.227 1 80.56 95 GLU A C 1
ATOM 730 O O . GLU A 1 95 ? 6.41 8.68 11.602 1 80.56 95 GLU A O 1
ATOM 735 N N . GLY A 1 96 ? 6.539 7.391 13.438 1 75.5 96 GLY A N 1
ATOM 736 C CA . GLY A 1 96 ? 7.539 8.227 14.086 1 75.5 96 GLY A CA 1
ATOM 737 C C . GLY A 1 96 ? 6.996 9.57 14.531 1 75.5 96 GLY A C 1
ATOM 738 O O . GLY A 1 96 ? 7.766 10.469 14.891 1 75.5 96 GLY A O 1
ATOM 739 N N . THR A 1 97 ? 5.77 9.844 14.359 1 75.88 97 THR A N 1
ATOM 740 C CA . THR A 1 97 ? 5.195 11.125 14.742 1 75.88 97 THR A CA 1
ATOM 741 C C . THR A 1 97 ? 3.859 10.938 15.453 1 75.88 97 THR A C 1
ATOM 743 O O . THR A 1 97 ? 3.195 9.914 15.273 1 75.88 97 THR A O 1
ATOM 746 N N . THR A 1 98 ? 3.645 11.875 16.375 1 82.88 98 THR A N 1
ATOM 747 C CA . THR A 1 98 ? 2.316 11.906 16.969 1 82.88 98 THR A CA 1
ATOM 748 C C . THR A 1 98 ? 1.31 12.547 16.031 1 82.88 98 THR A C 1
ATOM 750 O O . THR A 1 98 ? 1.504 13.68 15.578 1 82.88 98 THR A O 1
ATOM 753 N N . PRO A 1 99 ? 0.323 11.805 15.828 1 88.19 99 PRO A N 1
ATOM 754 C CA . PRO A 1 99 ? -0.66 12.367 14.906 1 88.19 99 PRO A CA 1
ATOM 755 C C . PRO A 1 99 ? -1.359 13.602 15.461 1 88.19 99 PRO A C 1
ATOM 757 O O . PRO A 1 99 ? -1.518 13.727 16.688 1 88.19 99 PRO A O 1
ATOM 760 N N . SER A 1 100 ? -1.672 14.5 14.523 1 90.88 100 SER A N 1
ATOM 761 C CA . SER A 1 100 ? -2.402 15.711 14.891 1 90.88 100 SER A CA 1
ATOM 762 C C . SER A 1 100 ? -3.809 15.375 15.375 1 90.88 100 SER A C 1
ATOM 764 O O . SER A 1 100 ? -4.348 14.312 15.062 1 90.88 100 SER A O 1
ATOM 766 N N . ALA A 1 101 ? -4.391 16.25 16.172 1 94.38 101 ALA A N 1
ATOM 767 C CA . ALA A 1 101 ? -5.754 16.078 16.672 1 94.38 101 ALA A CA 1
ATOM 768 C C . ALA A 1 101 ? -6.746 15.945 15.516 1 94.38 101 ALA A C 1
ATOM 770 O O . ALA A 1 101 ? -7.691 15.156 15.594 1 94.38 101 ALA A O 1
ATOM 771 N N . ASP A 1 102 ? -6.512 16.656 14.43 1 94.75 102 ASP A N 1
ATOM 772 C CA . ASP A 1 102 ? -7.395 16.594 13.273 1 94.75 102 ASP A CA 1
ATOM 773 C C . ASP A 1 102 ? -7.34 15.219 12.609 1 94.75 102 ASP A C 1
ATOM 775 O O . ASP A 1 102 ? -8.375 14.672 12.227 1 94.75 102 ASP A O 1
ATOM 779 N N . LEU A 1 103 ? -6.152 14.711 12.508 1 94.25 103 LEU A N 1
ATOM 780 C CA . LEU A 1 103 ? -6 13.383 11.93 1 94.25 103 LEU A CA 1
ATOM 781 C C . LEU A 1 103 ? -6.668 12.328 12.805 1 94.25 103 LEU A C 1
ATOM 783 O O . LEU A 1 103 ? -7.375 11.453 12.305 1 94.25 103 LEU A O 1
ATOM 787 N N . ILE A 1 104 ? -6.48 12.453 14.094 1 95.62 104 ILE A N 1
ATOM 788 C CA . ILE A 1 104 ? -7.066 11.516 15.047 1 95.62 104 ILE A CA 1
ATOM 789 C C . ILE A 1 104 ? -8.586 11.531 14.914 1 95.62 104 ILE A C 1
ATOM 791 O O . ILE A 1 104 ? -9.219 10.477 14.781 1 95.62 104 ILE A O 1
ATOM 795 N N . SER A 1 105 ? -9.102 12.664 14.938 1 95.56 105 SER A N 1
ATOM 796 C CA . SER A 1 105 ? -10.547 12.805 14.82 1 95.56 105 SER A CA 1
ATOM 797 C C . SER A 1 105 ? -11.055 12.25 13.5 1 95.56 105 SER A C 1
ATOM 799 O O . SER A 1 105 ? -12.094 11.578 13.453 1 95.56 105 SER A O 1
ATOM 801 N N . THR A 1 106 ? -10.367 12.484 12.438 1 95.75 106 THR A N 1
ATOM 802 C CA . THR A 1 106 ? -10.75 12.016 11.109 1 95.75 106 THR A CA 1
ATOM 803 C C . THR A 1 106 ? -10.719 10.492 11.039 1 95.75 106 THR A C 1
ATOM 805 O O . THR A 1 106 ? -11.656 9.875 10.523 1 95.75 106 THR A O 1
ATOM 808 N N . VAL A 1 107 ? -9.703 9.93 11.562 1 95.5 107 VAL A N 1
ATOM 809 C CA . VAL A 1 107 ? -9.523 8.484 11.516 1 95.5 107 VAL A CA 1
ATOM 810 C C . VAL A 1 107 ? -10.578 7.805 12.383 1 95.5 107 VAL A C 1
ATOM 812 O O . VAL A 1 107 ? -11.156 6.789 11.992 1 95.5 107 VAL A O 1
ATOM 815 N N . LYS A 1 108 ? -10.836 8.367 13.539 1 93 108 LYS A N 1
ATOM 816 C CA . LYS A 1 108 ? -11.875 7.824 14.406 1 93 108 LYS A CA 1
ATOM 817 C C . LYS A 1 108 ? -13.242 7.844 13.719 1 93 108 LYS A C 1
ATOM 819 O O . LYS A 1 108 ? -13.969 6.852 13.742 1 93 108 LYS A O 1
ATOM 824 N N . ARG A 1 109 ? -13.539 8.945 13.133 1 94.75 109 ARG A N 1
ATOM 825 C CA . ARG A 1 109 ? -14.805 9.078 12.422 1 94.75 109 ARG A CA 1
ATOM 826 C C . ARG A 1 109 ? -14.898 8.078 11.273 1 94.75 109 ARG A C 1
ATOM 828 O O . ARG A 1 109 ? -15.922 7.41 11.102 1 94.75 109 ARG A O 1
ATOM 835 N N . LEU A 1 110 ? -13.859 8.016 10.539 1 94.19 110 LEU A N 1
ATOM 836 C CA . LEU A 1 110 ? -13.797 7.102 9.406 1 94.19 110 LEU A CA 1
ATOM 837 C C . LEU A 1 110 ? -14.039 5.664 9.859 1 94.19 110 LEU A C 1
ATOM 839 O O . LEU A 1 110 ? -14.812 4.934 9.234 1 94.19 110 LEU A O 1
ATOM 843 N N . TYR A 1 111 ? -13.414 5.289 10.922 1 90.31 111 TYR A N 1
ATOM 844 C CA . TYR A 1 111 ? -13.539 3.938 11.453 1 90.31 111 TYR A CA 1
ATOM 845 C C . TYR A 1 111 ? -14.953 3.674 11.953 1 90.31 111 TYR A C 1
ATOM 847 O O . TYR A 1 111 ? -15.531 2.617 11.68 1 90.31 111 TYR A O 1
ATOM 855 N N . GLU A 1 112 ? -15.523 4.605 12.555 1 89.38 112 GLU A N 1
ATOM 856 C CA . GLU A 1 112 ? -16.812 4.418 13.219 1 89.38 112 GLU A CA 1
ATOM 857 C C . GLU A 1 112 ? -17.953 4.488 12.219 1 89.38 112 GLU A C 1
ATOM 859 O O . GLU A 1 112 ? -18.969 3.803 12.375 1 89.38 112 GLU A O 1
ATOM 864 N N . THR A 1 113 ? -17.812 5.188 11.164 1 90.19 113 THR A N 1
ATOM 865 C CA . THR A 1 113 ? -18.984 5.5 10.359 1 90.19 113 THR A CA 1
ATOM 866 C C . THR A 1 113 ? -18.875 4.879 8.969 1 90.19 113 THR A C 1
ATOM 868 O O . THR A 1 113 ? -19.891 4.566 8.336 1 90.19 113 THR A O 1
ATOM 871 N N . ILE A 1 114 ? -17.688 4.672 8.484 1 87.56 114 ILE A N 1
ATOM 872 C CA . ILE A 1 114 ? -17.594 4.363 7.062 1 87.56 114 ILE A CA 1
ATOM 873 C C . ILE A 1 114 ? -16.953 2.988 6.879 1 87.56 114 ILE A C 1
ATOM 875 O O . ILE A 1 114 ? -17.562 2.084 6.305 1 87.56 114 ILE A O 1
ATOM 879 N N . LEU A 1 115 ? -15.688 2.617 7.324 1 86.44 115 LEU A N 1
ATOM 880 C CA . LEU A 1 115 ? -14.906 1.458 6.902 1 86.44 115 LEU A CA 1
ATOM 881 C C . LEU A 1 115 ? -14.977 0.349 7.949 1 86.44 115 LEU A C 1
ATOM 883 O O . LEU A 1 115 ? -14.875 -0.833 7.613 1 86.44 115 LEU A O 1
ATOM 887 N N . LYS A 1 116 ? -15.172 0.646 9.234 1 83.25 116 LYS A N 1
ATOM 888 C CA . LYS A 1 116 ? -15.281 -0.292 10.352 1 83.25 116 LYS A CA 1
ATOM 889 C C . LYS A 1 116 ? -14.188 -1.351 10.289 1 83.25 116 LYS A C 1
ATOM 891 O O . LYS A 1 116 ? -14.422 -2.516 10.617 1 83.25 116 LYS A O 1
ATOM 896 N N . ASP A 1 117 ? -13.078 -1.137 9.68 1 82.12 117 ASP A N 1
ATOM 897 C CA . ASP A 1 117 ? -11.883 -1.965 9.602 1 82.12 117 ASP A CA 1
ATOM 898 C C . ASP A 1 117 ? -10.867 -1.558 10.664 1 82.12 117 ASP A C 1
ATOM 900 O O . ASP A 1 117 ? -10.391 -0.421 10.672 1 82.12 117 ASP A O 1
ATOM 904 N N . VAL A 1 118 ? -10.477 -2.471 11.461 1 81.81 118 VAL A N 1
ATOM 905 C CA . VAL A 1 118 ? -9.648 -2.201 12.633 1 81.81 118 VAL A CA 1
ATOM 906 C C . VAL A 1 118 ? -8.258 -1.755 12.188 1 81.81 118 VAL A C 1
ATOM 908 O O . VAL A 1 118 ? -7.52 -1.143 12.961 1 81.81 118 VAL A O 1
ATOM 911 N N . ALA A 1 119 ? -7.891 -2.102 10.984 1 79.62 119 ALA A N 1
ATOM 912 C CA . ALA A 1 119 ? -6.586 -1.685 10.477 1 79.62 119 ALA A CA 1
ATOM 913 C C . ALA A 1 119 ? -6.492 -0.164 10.391 1 79.62 119 ALA A C 1
ATOM 915 O O . ALA A 1 119 ? -5.395 0.397 10.375 1 79.62 119 ALA A O 1
ATOM 916 N N . ILE A 1 120 ? -7.652 0.479 10.359 1 87.19 120 ILE A N 1
ATOM 917 C CA . ILE A 1 120 ? -7.723 1.925 10.18 1 87.19 120 ILE A CA 1
ATOM 918 C C . ILE A 1 120 ? -7.34 2.623 11.484 1 87.19 120 ILE A C 1
ATOM 920 O O . ILE A 1 120 ? -6.453 3.479 11.5 1 87.19 120 ILE A O 1
ATOM 924 N N . PRO A 1 121 ? -7.852 2.201 12.602 1 88.19 121 PRO A N 1
ATOM 925 C CA . PRO A 1 121 ? -7.543 2.936 13.828 1 88.19 121 PRO A CA 1
ATOM 926 C C . PRO A 1 121 ? -6.254 2.459 14.492 1 88.19 121 PRO A C 1
ATOM 928 O O . PRO A 1 121 ? -5.754 3.107 15.414 1 88.19 121 PRO A O 1
ATOM 931 N N . ILE A 1 122 ? -5.707 1.461 14.023 1 81.94 122 ILE A N 1
ATOM 932 C CA . ILE A 1 122 ? -4.559 0.838 14.664 1 81.94 122 ILE A CA 1
ATOM 933 C C . ILE A 1 122 ? -3.393 1.824 14.711 1 81.94 122 ILE A C 1
ATOM 935 O O . ILE A 1 122 ? -2.734 1.975 15.742 1 81.94 122 ILE A O 1
ATOM 939 N N . PRO A 1 123 ? -3.111 2.596 13.727 1 84.19 123 PRO A N 1
ATOM 940 C CA . PRO A 1 123 ? -1.965 3.506 13.758 1 84.19 123 PRO A CA 1
ATOM 941 C C . PRO A 1 123 ? -2.117 4.617 14.789 1 84.19 123 PRO A C 1
ATOM 943 O O . PRO A 1 123 ? -1.128 5.238 15.188 1 84.19 123 PRO A O 1
ATOM 946 N N . ILE A 1 124 ? -3.322 4.836 15.203 1 87.12 124 ILE A N 1
ATOM 947 C CA . ILE A 1 124 ? -3.525 5.91 16.172 1 87.12 124 ILE A CA 1
ATOM 948 C C . ILE A 1 124 ? -4.07 5.332 17.484 1 87.12 124 ILE A C 1
ATOM 950 O O . ILE A 1 124 ? -4.707 6.043 18.266 1 87.12 124 ILE A O 1
ATOM 954 N N . LEU A 1 125 ? -3.939 4.105 17.703 1 83.94 125 LEU A N 1
ATOM 955 C CA . LEU A 1 125 ? -4.52 3.387 18.844 1 83.94 125 LEU A CA 1
ATOM 956 C C . LEU A 1 125 ? -4.074 3.998 20.156 1 83.94 125 LEU A C 1
ATOM 958 O O . LEU A 1 125 ? -4.844 4.047 21.125 1 83.94 125 LEU A O 1
ATOM 962 N N . SER A 1 126 ? -2.883 4.469 20.125 1 81.75 126 SER A N 1
ATOM 963 C CA . SER A 1 126 ? -2.324 5.047 21.344 1 81.75 126 SER A CA 1
ATOM 964 C C . SER A 1 126 ? -3.066 6.316 21.734 1 81.75 126 SER A C 1
ATOM 966 O O . SER A 1 126 ? -2.943 6.781 22.875 1 81.75 126 SER A O 1
ATOM 968 N N . SER A 1 127 ? -3.795 6.824 20.812 1 84.69 127 SER A N 1
ATOM 969 C CA . SER A 1 127 ? -4.523 8.062 21.078 1 84.69 127 SER A CA 1
ATOM 970 C C . SER A 1 127 ? -5.93 7.773 21.609 1 84.69 127 SER A C 1
ATOM 972 O O . SER A 1 127 ? -6.676 8.695 21.922 1 84.69 127 SER A O 1
ATOM 974 N N . PHE A 1 128 ? -6.297 6.555 21.719 1 82.38 128 PHE A N 1
ATOM 975 C CA . PHE A 1 128 ? -7.629 6.168 22.172 1 82.38 128 PHE A CA 1
ATOM 976 C C . PHE A 1 128 ? -7.672 6.078 23.703 1 82.38 128 PHE A C 1
ATOM 978 O O . PHE A 1 128 ? -6.703 5.645 24.328 1 82.38 128 PHE A O 1
ATOM 985 N N . THR A 1 129 ? -8.781 6.496 24.172 1 80.56 129 THR A N 1
ATOM 986 C CA . THR A 1 129 ? -9.039 6.238 25.594 1 80.56 129 THR A CA 1
ATOM 987 C C . THR A 1 129 ? -9.398 4.773 25.828 1 80.56 129 THR A C 1
ATOM 989 O O . THR A 1 129 ? -9.656 4.039 24.859 1 80.56 129 THR A O 1
ATOM 992 N N . LYS A 1 130 ? -9.461 4.379 27.062 1 80.06 130 LYS A N 1
ATOM 993 C CA . LYS A 1 130 ? -9.836 3.014 27.406 1 80.06 130 LYS A CA 1
ATOM 994 C C . LYS A 1 130 ? -11.25 2.693 26.938 1 80.06 130 LYS A C 1
ATOM 996 O O . LYS A 1 130 ? -11.5 1.603 26.422 1 80.06 130 LYS A O 1
ATOM 1001 N N . ASN A 1 131 ? -12.109 3.615 27.156 1 82.12 131 ASN A N 1
ATOM 1002 C CA . ASN A 1 131 ? -13.5 3.412 26.766 1 82.12 131 ASN A CA 1
ATOM 1003 C C . ASN A 1 131 ? -13.648 3.293 25.25 1 82.12 131 ASN A C 1
ATOM 1005 O O . ASN A 1 131 ? -14.523 2.58 24.766 1 82.12 131 ASN A O 1
ATOM 1009 N N . GLU A 1 132 ? -12.727 3.871 24.578 1 80.81 132 GLU A N 1
ATOM 1010 C CA . GLU A 1 132 ? -12.781 3.836 23.109 1 80.81 132 GLU A CA 1
ATOM 1011 C C . GLU A 1 132 ? -12.156 2.555 22.562 1 80.81 132 GLU A C 1
ATOM 1013 O O . GLU A 1 132 ? -12.5 2.105 21.469 1 80.81 132 GLU A O 1
ATOM 1018 N N . VAL A 1 133 ? -11.266 1.999 23.297 1 80.12 133 VAL A N 1
ATOM 1019 C CA . VAL A 1 133 ? -10.508 0.84 22.828 1 80.12 133 VAL A CA 1
ATOM 1020 C C . VAL A 1 133 ? -11.328 -0.431 23.047 1 80.12 133 VAL A C 1
ATOM 1022 O O . VAL A 1 133 ? -11.203 -1.394 22.281 1 80.12 133 VAL A O 1
ATOM 1025 N N . LEU A 1 134 ? -12.148 -0.426 23.953 1 75.44 134 LEU A N 1
ATOM 1026 C CA . LEU A 1 134 ? -12.875 -1.623 24.359 1 75.44 134 LEU A CA 1
ATOM 1027 C C . LEU A 1 134 ? -13.711 -2.176 23.219 1 75.44 134 LEU A C 1
ATOM 1029 O O . LEU A 1 134 ? -13.688 -3.381 22.953 1 75.44 134 LEU A O 1
ATOM 1033 N N . PRO A 1 135 ? -14.438 -1.346 22.562 1 76.88 135 PRO A N 1
ATOM 1034 C CA . PRO A 1 135 ? -15.234 -1.879 21.469 1 76.88 135 PRO A CA 1
ATOM 1035 C C . PRO A 1 135 ? -14.383 -2.396 20.312 1 76.88 135 PRO A C 1
ATOM 1037 O O . PRO A 1 135 ? -14.867 -3.178 19.484 1 76.88 135 PRO A O 1
ATOM 1040 N N . ILE A 1 136 ? -13.25 -1.957 20.172 1 73.75 136 ILE A N 1
ATOM 1041 C CA . ILE A 1 136 ? -12.352 -2.305 19.078 1 73.75 136 ILE A CA 1
ATOM 1042 C C . ILE A 1 136 ? -11.617 -3.604 19.406 1 73.75 136 ILE A C 1
ATOM 1044 O O . ILE A 1 136 ? -11.195 -4.328 18.5 1 73.75 136 ILE A O 1
ATOM 1048 N N . PHE A 1 137 ? -11.578 -4.004 20.609 1 72.44 137 PHE A N 1
ATOM 1049 C CA . PHE A 1 137 ? -10.742 -5.09 21.109 1 72.44 137 PHE A CA 1
ATOM 1050 C C . PHE A 1 137 ? -11.164 -6.422 20.5 1 72.44 137 PHE A C 1
ATOM 1052 O O . PHE A 1 137 ? -10.32 -7.1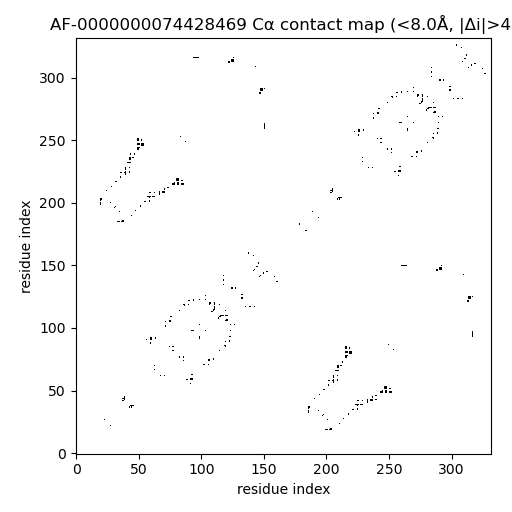88 20.016 1 72.44 137 PHE A O 1
ATOM 1059 N N . PRO A 1 138 ? -12.406 -6.719 20.578 1 64.06 138 PRO A N 1
ATOM 1060 C CA . PRO A 1 138 ? -12.789 -7.984 19.953 1 64.06 138 PRO A CA 1
ATOM 1061 C C . PRO A 1 138 ? -12.398 -8.062 18.484 1 64.06 138 PRO A C 1
ATOM 1063 O O . PRO A 1 138 ? -11.945 -9.109 18.016 1 64.06 138 PRO A O 1
ATOM 1066 N N . SER A 1 139 ? -12.57 -6.969 17.859 1 64.81 139 SER A N 1
ATOM 1067 C CA . SER A 1 139 ? -12.234 -6.926 16.438 1 64.81 139 SER A CA 1
ATOM 1068 C C . SER A 1 139 ? -10.727 -7.031 16.219 1 64.81 139 SER A C 1
ATOM 1070 O O . SER A 1 139 ? -10.273 -7.648 15.258 1 64.81 139 SER A O 1
ATOM 1072 N N . LEU A 1 140 ? -10.031 -6.508 17.094 1 63.91 140 LEU A N 1
ATOM 1073 C CA . LEU A 1 140 ? -8.578 -6.57 17.047 1 63.91 140 LEU A CA 1
ATOM 1074 C C . LEU A 1 140 ? -8.086 -8.008 17.219 1 63.91 140 LEU A C 1
ATOM 1076 O O . LEU A 1 140 ? -7.199 -8.461 16.5 1 63.91 140 LEU A O 1
ATOM 1080 N N . VAL A 1 141 ? -8.648 -8.586 18.172 1 60.53 141 VAL A N 1
ATOM 1081 C CA . VAL A 1 141 ? -8.281 -9.969 18.469 1 60.53 141 VAL A CA 1
ATOM 1082 C C . VAL A 1 141 ? -8.68 -10.859 17.297 1 60.53 141 VAL A C 1
ATOM 1084 O O . VAL A 1 141 ? -7.914 -11.742 16.891 1 60.53 141 VAL A O 1
ATOM 1087 N N . PHE A 1 142 ? -9.852 -10.492 16.797 1 53.41 142 PHE A N 1
ATOM 1088 C CA . PHE A 1 142 ? -10.352 -11.273 15.68 1 53.41 142 PHE A CA 1
ATOM 1089 C C . PHE A 1 142 ? -9.5 -11.039 14.438 1 53.41 142 PHE A C 1
ATOM 1091 O O . PHE A 1 142 ? -9.18 -11.977 13.703 1 53.41 142 PHE A O 1
ATOM 1098 N N . SER A 1 143 ? -9.367 -9.836 14.102 1 52.16 143 SER A N 1
ATOM 1099 C CA . SER A 1 143 ? -8.57 -9.5 12.922 1 52.16 143 SER A CA 1
ATOM 1100 C C . SER A 1 143 ? -7.176 -10.102 13.008 1 52.16 143 SER A C 1
ATOM 1102 O O . SER A 1 143 ? -6.625 -10.539 11.992 1 52.16 143 SER A O 1
ATOM 1104 N N . PHE A 1 144 ? -6.645 -9.945 14.148 1 48.66 144 PHE A N 1
ATOM 1105 C CA . PHE A 1 144 ? -5.363 -10.617 14.344 1 48.66 144 PHE A CA 1
ATOM 1106 C C . PHE A 1 144 ? -5.484 -12.109 14.047 1 48.66 144 PHE A C 1
ATOM 1108 O O . PHE A 1 144 ? -4.609 -12.695 13.406 1 48.66 144 PHE A O 1
ATOM 1115 N N . HIS A 1 145 ? -6.598 -12.531 14.594 1 43.03 145 HIS A N 1
ATOM 1116 C CA . HIS A 1 145 ? -6.867 -13.93 14.266 1 43.03 145 HIS A CA 1
ATOM 1117 C C . HIS A 1 145 ? -7.223 -14.094 12.797 1 43.03 145 HIS A C 1
ATOM 1119 O O . HIS A 1 145 ? -6.777 -15.047 12.148 1 43.03 145 HIS A O 1
ATOM 1125 N N . TRP A 1 146 ? -8.047 -13.148 12.445 1 39.34 146 TRP A N 1
ATOM 1126 C CA . TRP A 1 146 ? -8.539 -13.227 11.07 1 39.34 146 TRP A CA 1
ATOM 1127 C C . TRP A 1 146 ? -7.453 -12.836 10.078 1 39.34 146 TRP A C 1
ATOM 1129 O O . TRP A 1 146 ? -7.402 -13.352 8.969 1 39.34 146 TRP A O 1
ATOM 1139 N N . THR A 1 147 ? -6.742 -11.703 10.203 1 41.72 147 THR A N 1
ATOM 1140 C CA . THR A 1 147 ? -5.66 -11.484 9.25 1 41.72 147 THR A CA 1
ATOM 1141 C C . THR A 1 147 ? -4.801 -12.734 9.109 1 41.72 147 THR A C 1
ATOM 1143 O O . THR A 1 147 ? -4.172 -12.945 8.062 1 41.72 147 THR A O 1
ATOM 1146 N N . SER A 1 148 ? -4.566 -13.477 10.148 1 36.59 148 SER A N 1
ATOM 1147 C CA . SER A 1 148 ? -3.963 -14.789 9.969 1 36.59 148 SER A CA 1
ATOM 1148 C C . SER A 1 148 ? -4.871 -15.711 9.156 1 36.59 148 SER A C 1
ATOM 1150 O O . SER A 1 148 ? -4.395 -16.5 8.336 1 36.59 148 SER A O 1
ATOM 1152 N N . PHE A 1 149 ? -6.121 -16 9.609 1 36.19 149 PHE A N 1
ATOM 1153 C CA . PHE A 1 149 ? -7.008 -17.016 9.055 1 36.19 149 PHE A CA 1
ATOM 1154 C C . PHE A 1 149 ? -7.906 -16.422 7.977 1 36.19 149 PHE A C 1
ATOM 1156 O O . PHE A 1 149 ? -8.852 -17.062 7.52 1 36.19 149 PHE A O 1
ATOM 1163 N N . ARG A 1 150 ? -7.801 -15.25 7.531 1 38.19 150 ARG A N 1
ATOM 1164 C CA . ARG A 1 150 ? -8.805 -14.711 6.617 1 38.19 150 ARG A CA 1
ATOM 1165 C C . ARG A 1 150 ? -9.078 -15.688 5.473 1 38.19 150 ARG A C 1
ATOM 1167 O O . ARG A 1 150 ? -9.977 -15.461 4.66 1 38.19 150 ARG A O 1
ATOM 1174 N N . GLN A 1 151 ? -8.078 -16.406 4.871 1 33.94 151 GLN A N 1
ATOM 1175 C CA . GLN A 1 151 ? -8.461 -17.156 3.682 1 33.94 151 GLN A CA 1
ATOM 1176 C C . GLN A 1 151 ? -9.633 -18.078 3.973 1 33.94 151 GLN A C 1
ATOM 1178 O O . GLN A 1 151 ? -10.492 -18.297 3.115 1 33.94 151 GLN A O 1
ATOM 1183 N N . HIS A 1 152 ? -9.484 -19.172 4.805 1 33.03 152 HIS A N 1
ATOM 1184 C CA . HIS A 1 152 ? -10.523 -20.188 4.84 1 33.03 152 HIS A CA 1
ATOM 1185 C C . HIS A 1 152 ? -11.648 -19.797 5.797 1 33.03 152 HIS A C 1
ATOM 1187 O O . HIS A 1 152 ? -12.305 -20.672 6.375 1 33.03 152 HIS A O 1
ATOM 1193 N N . TRP A 1 153 ? -11.867 -18.609 6.195 1 33.38 153 TRP A N 1
ATOM 1194 C CA . TRP A 1 153 ? -12.898 -18.656 7.219 1 33.38 153 TRP A CA 1
ATOM 1195 C C . TRP A 1 153 ? -14.273 -18.859 6.59 1 33.38 153 TRP A C 1
ATOM 1197 O O . TRP A 1 153 ? -14.625 -18.188 5.613 1 33.38 153 TRP A O 1
ATOM 1207 N N . PRO A 1 154 ? -14.961 -19.922 6.961 1 31.83 154 PRO A N 1
ATOM 1208 C CA . PRO A 1 154 ? -16.422 -19.891 6.836 1 31.83 154 PRO A CA 1
ATOM 1209 C C . PRO A 1 154 ? -17.047 -18.656 7.484 1 31.83 154 PRO A C 1
ATOM 1211 O O . PRO A 1 154 ? -16.5 -18.109 8.445 1 31.83 154 PRO A O 1
ATOM 1214 N N . THR A 1 155 ? -17.75 -17.688 6.789 1 33.16 155 THR A N 1
ATOM 1215 C CA . THR A 1 155 ? -18.562 -16.562 7.223 1 33.16 155 THR A CA 1
ATOM 1216 C C . THR A 1 155 ? -19.125 -16.797 8.625 1 33.16 155 THR A C 1
ATOM 1218 O O . THR A 1 155 ? -19.625 -15.875 9.266 1 33.16 155 THR A O 1
ATOM 1221 N N . ASP A 1 156 ? -19.469 -18 9.102 1 30.84 156 ASP A N 1
ATOM 1222 C CA . ASP A 1 156 ? -20.344 -18.266 10.242 1 30.84 156 ASP A CA 1
ATOM 1223 C C . ASP A 1 156 ? -19.562 -18.219 11.555 1 30.84 156 ASP A C 1
ATOM 1225 O O . ASP A 1 156 ? -19.984 -18.797 12.555 1 30.84 156 ASP A O 1
ATOM 1229 N N . CYS A 1 157 ? -18.391 -18.078 11.562 1 27.16 157 CYS A N 1
ATOM 1230 C CA . CYS A 1 157 ? -17.828 -18.297 12.898 1 27.16 157 CYS A CA 1
ATOM 1231 C C . CYS A 1 157 ? -18 -17.062 13.773 1 27.16 157 CYS A C 1
ATOM 1233 O O . CYS A 1 157 ? -17.438 -16 13.469 1 27.16 157 CYS A O 1
ATOM 1235 N N . ARG A 1 158 ? -19.203 -16.891 14.391 1 25.55 158 ARG A N 1
ATOM 1236 C CA . ARG A 1 158 ? -19.625 -15.961 15.438 1 25.55 158 ARG A CA 1
ATOM 1237 C C . ARG A 1 158 ? -18.719 -16.062 16.656 1 25.55 158 ARG A C 1
ATOM 1239 O O . ARG A 1 158 ? -18.672 -17.094 17.328 1 25.55 158 ARG A O 1
ATOM 1246 N N . PHE A 1 159 ? -17.5 -15.562 16.609 1 29.92 159 PHE A N 1
ATOM 1247 C CA . PHE A 1 159 ? -16.656 -15.664 17.797 1 29.92 159 PHE A CA 1
ATOM 1248 C C . PHE A 1 159 ? -17.234 -14.828 18.938 1 29.92 159 PHE A C 1
ATOM 1250 O O . PHE A 1 159 ? -17.531 -13.648 18.75 1 29.92 159 PHE A O 1
ATOM 1257 N N . GLN A 1 160 ? -18.016 -15.445 19.75 1 23.8 160 GLN A N 1
ATOM 1258 C CA . GLN A 1 160 ? -18.531 -14.859 20.984 1 23.8 160 GLN A CA 1
ATOM 1259 C C . GLN A 1 160 ? -17.391 -14.586 21.984 1 23.8 160 GLN A C 1
ATOM 1261 O O . GLN A 1 160 ? -16.625 -15.484 22.328 1 23.8 160 GLN A O 1
ATOM 1266 N N . PHE A 1 161 ? -16.797 -13.523 21.891 1 29.77 161 PHE A N 1
ATOM 1267 C CA . PHE A 1 161 ? -15.812 -13.07 22.875 1 29.77 161 PHE A CA 1
ATOM 1268 C C . PHE A 1 161 ? -16.484 -12.789 24.219 1 29.77 161 PHE A C 1
ATOM 1270 O O . PHE A 1 161 ? -17.469 -12.055 24.281 1 29.77 161 PHE A O 1
ATOM 1277 N N . PHE A 1 162 ? -16.422 -13.805 25.078 1 26.83 162 PHE A N 1
ATOM 1278 C CA . PHE A 1 162 ? -16.906 -13.594 26.438 1 26.83 162 PHE A CA 1
ATOM 1279 C C . PHE A 1 162 ? -15.914 -12.742 27.234 1 26.83 162 PHE A C 1
ATOM 1281 O O . PHE A 1 162 ? -14.742 -13.086 27.344 1 26.83 162 PHE A O 1
ATOM 1288 N N . VAL A 1 163 ? -16.078 -11.539 27.156 1 27.53 163 VAL A N 1
ATOM 1289 C CA . VAL A 1 163 ? -15.453 -10.648 28.125 1 27.53 163 VAL A CA 1
ATOM 1290 C C . VAL A 1 163 ? -15.938 -11 29.531 1 27.53 163 VAL A C 1
ATOM 1292 O O . VAL A 1 163 ? -17.125 -10.914 29.828 1 27.53 163 VAL A O 1
ATOM 1295 N N . VAL A 1 164 ? -15.242 -11.898 30.219 1 25.94 164 VAL A N 1
ATOM 1296 C CA . VAL A 1 164 ? -15.578 -12.172 31.609 1 25.94 164 VAL A CA 1
ATOM 1297 C C . VAL A 1 164 ? -15.336 -10.922 32.438 1 25.94 164 VAL A C 1
ATOM 1299 O O . VAL A 1 164 ? -14.227 -10.375 32.438 1 25.94 164 VAL A O 1
ATOM 1302 N N . PRO A 1 165 ? -16.344 -10.32 32.781 1 29.17 165 PRO A N 1
ATOM 1303 C CA . PRO A 1 165 ? -16.312 -9.234 33.75 1 29.17 165 PRO A CA 1
ATOM 1304 C C . PRO A 1 165 ? -15.625 -9.633 35.062 1 29.17 165 PRO A C 1
ATOM 1306 O O . PRO A 1 165 ? -15.812 -10.75 35.531 1 29.17 165 PRO A O 1
ATOM 1309 N N . HIS A 1 166 ? -14.336 -8.969 35.312 1 26.02 166 HIS A N 1
ATOM 1310 C CA . HIS A 1 166 ? -14.078 -9.109 36.75 1 26.02 166 HIS A CA 1
ATOM 1311 C C . HIS A 1 166 ? -15.195 -8.469 37.562 1 26.02 166 HIS A C 1
ATOM 1313 O O . HIS A 1 166 ? -15.82 -7.5 37.125 1 26.02 166 HIS A O 1
ATOM 1319 N N . MET B 1 1 ? -12.328 -21.875 -12.727 1 18.14 1 MET B N 1
ATOM 1320 C CA . MET B 1 1 ? -12 -21.266 -14.016 1 18.14 1 MET B CA 1
ATOM 1321 C C . MET B 1 1 ? -12.414 -19.812 -14.062 1 18.14 1 MET B C 1
ATOM 1323 O O . MET B 1 1 ? -13.547 -19.484 -14.438 1 18.14 1 MET B O 1
ATOM 1327 N N . LEU B 1 2 ? -12.352 -19.141 -13.016 1 19.81 2 LEU B N 1
ATOM 1328 C CA . LEU B 1 2 ? -12.945 -17.828 -12.742 1 19.81 2 LEU B CA 1
ATOM 1329 C C . LEU B 1 2 ? -12.383 -16.766 -13.68 1 19.81 2 LEU B C 1
ATOM 1331 O O . LEU B 1 2 ? -11.234 -16.328 -13.523 1 19.81 2 LEU B O 1
ATOM 1335 N N . TYR B 1 3 ? -12.805 -17.062 -15.055 1 21.78 3 TYR B N 1
ATOM 1336 C CA . TYR B 1 3 ? -12.516 -16.266 -16.25 1 21.78 3 TYR B CA 1
ATOM 1337 C C . TYR B 1 3 ? -13.047 -14.852 -16.109 1 21.78 3 TYR B C 1
ATOM 1339 O O . TYR B 1 3 ? -14.234 -14.648 -15.852 1 21.78 3 TYR B O 1
ATOM 1347 N N . PHE B 1 4 ? -12.43 -14.047 -15.406 1 27.62 4 PHE B N 1
ATOM 1348 C CA . PHE B 1 4 ? -12.82 -12.648 -15.523 1 27.62 4 PHE B CA 1
ATOM 1349 C C . PHE B 1 4 ? -12.945 -12.25 -16.984 1 27.62 4 PHE B C 1
ATOM 1351 O O . PHE B 1 4 ? -11.961 -12.258 -17.734 1 27.62 4 PHE B O 1
ATOM 1358 N N . SER B 1 5 ? -14.023 -12.672 -17.609 1 26.55 5 SER B N 1
ATOM 1359 C CA . SER B 1 5 ? -14.422 -12.141 -18.906 1 26.55 5 SER B CA 1
ATOM 1360 C C . SER B 1 5 ? -14.344 -10.617 -18.922 1 26.55 5 SER B C 1
ATOM 1362 O O . SER B 1 5 ? -15.109 -9.938 -18.234 1 26.55 5 SER B O 1
ATOM 1364 N N . CYS B 1 6 ? -13.148 -10.078 -18.859 1 31.56 6 CYS B N 1
ATOM 1365 C CA . CYS B 1 6 ? -12.945 -8.719 -19.344 1 31.56 6 CYS B CA 1
ATOM 1366 C C . CYS B 1 6 ? -13.758 -8.469 -20.609 1 31.56 6 CYS B C 1
ATOM 1368 O O . CYS B 1 6 ? -13.609 -9.18 -21.609 1 31.56 6 CYS B O 1
ATOM 1370 N N . LEU B 1 7 ? -15.102 -8.281 -20.469 1 28.61 7 LEU B N 1
ATOM 1371 C CA . LEU B 1 7 ? -15.961 -7.867 -21.562 1 28.61 7 LEU B CA 1
ATOM 1372 C C . LEU B 1 7 ? -15.18 -7.055 -22.594 1 28.61 7 LEU B C 1
ATOM 1374 O O . LEU B 1 7 ? -14.555 -6.047 -22.25 1 28.61 7 LEU B O 1
ATOM 1378 N N . SER B 1 8 ? -14.625 -7.621 -23.656 1 29.55 8 SER B N 1
ATOM 1379 C CA . SER B 1 8 ? -14.234 -7.305 -25.031 1 29.55 8 SER B CA 1
ATOM 1380 C C . SER B 1 8 ? -15.219 -6.344 -25.688 1 29.55 8 SER B C 1
ATOM 1382 O O . SER B 1 8 ? -16.172 -6.77 -26.344 1 29.55 8 SER B O 1
ATOM 1384 N N . GLY B 1 9 ? -16.125 -5.598 -25.062 1 29.28 9 GLY B N 1
ATOM 1385 C CA . GLY B 1 9 ? -16.953 -4.938 -26.062 1 29.28 9 GLY B CA 1
ATOM 1386 C C . GLY B 1 9 ? -16.188 -4.484 -27.281 1 29.28 9 GLY B C 1
ATOM 1387 O O . GLY B 1 9 ? -14.953 -4.492 -27.281 1 29.28 9 GLY B O 1
ATOM 1388 N N . SER B 1 10 ? -16.922 -3.791 -28.422 1 30.02 10 SER B N 1
ATOM 1389 C CA . SER B 1 10 ? -16.594 -3.289 -29.75 1 30.02 10 SER B CA 1
ATOM 1390 C C . SER B 1 10 ? -15.266 -2.549 -29.75 1 30.02 10 SER B C 1
ATOM 1392 O O . SER B 1 10 ? -14.836 -2.033 -28.719 1 30.02 10 SER B O 1
ATOM 1394 N N . GLN B 1 11 ? -14.289 -2.609 -30.875 1 33.06 11 GLN B N 1
ATOM 1395 C CA . GLN B 1 11 ? -13.109 -2.129 -31.578 1 33.06 11 GLN B CA 1
ATOM 1396 C C . GLN B 1 11 ? -13 -0.608 -31.5 1 33.06 11 GLN B C 1
ATOM 1398 O O . GLN B 1 11 ? -12.367 0.02 -32.344 1 33.06 11 GLN B O 1
ATOM 1403 N N . ILE B 1 12 ? -13.945 0.094 -30.906 1 33.72 12 ILE B N 1
ATOM 1404 C CA . ILE B 1 12 ? -13.867 1.514 -31.234 1 33.72 12 ILE B CA 1
ATOM 1405 C C . ILE B 1 12 ? -12.469 2.037 -30.906 1 33.72 12 ILE B C 1
ATOM 1407 O O . ILE B 1 12 ? -11.984 1.901 -29.781 1 33.72 12 ILE B O 1
ATOM 1411 N N . SER B 1 13 ? -11.492 2.221 -31.875 1 36.5 13 SER B N 1
ATOM 1412 C CA . SER B 1 13 ? -10.227 2.91 -32.125 1 36.5 13 SER B CA 1
ATOM 1413 C C . SER B 1 13 ? -10.117 4.172 -31.266 1 36.5 13 SER B C 1
ATOM 1415 O O . SER B 1 13 ? -10.562 5.246 -31.672 1 36.5 13 SER B O 1
ATOM 1417 N N . GLU B 1 14 ? -10.641 4.168 -30.125 1 37 14 GLU B N 1
ATOM 1418 C CA . GLU B 1 14 ? -10.555 5.535 -29.625 1 37 14 GLU B CA 1
ATOM 1419 C C . GLU B 1 14 ? -9.117 6.051 -29.672 1 37 14 GLU B C 1
ATOM 1421 O O . GLU B 1 14 ? -8.172 5.293 -29.438 1 37 14 GLU B O 1
ATOM 1426 N N . PRO B 1 15 ? -8.789 7.125 -30.172 1 40.69 15 PRO B N 1
ATOM 1427 C CA . PRO B 1 15 ? -7.5 7.766 -30.469 1 40.69 15 PRO B CA 1
ATOM 1428 C C . PRO B 1 15 ? -6.473 7.539 -29.359 1 40.69 15 PRO B C 1
ATOM 1430 O O . PRO B 1 15 ? -5.277 7.77 -29.562 1 40.69 15 PRO B O 1
ATOM 1433 N N . GLY B 1 16 ? -6.781 7.414 -28.172 1 40.53 16 GLY B N 1
ATOM 1434 C CA . GLY B 1 16 ? -5.848 7.371 -27.047 1 40.53 16 GLY B CA 1
ATOM 1435 C C . GLY B 1 16 ? -5.109 6.051 -26.938 1 40.53 16 GLY B C 1
ATOM 1436 O O . GLY B 1 16 ? -4.258 5.879 -26.062 1 40.53 16 GLY B O 1
ATOM 1437 N N . THR B 1 17 ? -5.598 4.969 -27.297 1 43.59 17 THR B N 1
ATOM 1438 C CA . THR B 1 17 ? -4.988 3.645 -27.234 1 43.59 17 THR B CA 1
ATOM 1439 C C . THR B 1 17 ? -3.715 3.604 -28.078 1 43.59 17 THR B C 1
ATOM 1441 O O . THR B 1 17 ? -2.814 2.805 -27.812 1 43.59 17 THR B O 1
ATOM 1444 N N . SER B 1 18 ? -3.766 4.227 -29.203 1 47.69 18 SER B N 1
ATOM 1445 C CA . SER B 1 18 ? -2.596 4.137 -30.062 1 47.69 18 SER B CA 1
ATOM 1446 C C . SER B 1 18 ? -1.33 4.57 -29.328 1 47.69 18 SER B C 1
ATOM 1448 O O . SER B 1 18 ? -0.231 4.117 -29.656 1 47.69 18 SER B O 1
ATOM 1450 N N . LYS B 1 19 ? -1.479 5.598 -28.609 1 49.31 19 LYS B N 1
ATOM 1451 C CA . LYS B 1 19 ? -0.339 6.18 -27.906 1 49.31 19 LYS B CA 1
ATOM 1452 C C . LYS B 1 19 ? 0.118 5.273 -26.75 1 49.31 19 LYS B C 1
ATOM 1454 O O . LYS B 1 19 ? 1.195 5.477 -26.188 1 49.31 19 LYS B O 1
ATOM 1459 N N . ILE B 1 20 ? -0.801 4.496 -26.156 1 50.75 20 ILE B N 1
ATOM 1460 C CA . ILE B 1 20 ? -0.604 3.588 -25.031 1 50.75 20 ILE B CA 1
ATOM 1461 C C . ILE B 1 20 ? 0.533 2.617 -25.344 1 50.75 20 ILE B C 1
ATOM 1463 O O . ILE B 1 20 ? 1.392 2.361 -24.5 1 50.75 20 ILE B O 1
ATOM 1467 N N . GLU B 1 21 ? 0.373 1.983 -26.609 1 55.66 21 GLU B N 1
ATOM 1468 C CA . GLU B 1 21 ? 1.283 0.93 -27.047 1 55.66 21 GLU B CA 1
ATOM 1469 C C . GLU B 1 21 ? 2.715 1.448 -27.156 1 55.66 21 GLU B C 1
ATOM 1471 O O . GLU B 1 21 ? 3.67 0.675 -27.062 1 55.66 21 GLU B O 1
ATOM 1476 N N . SER B 1 22 ? 2.793 2.727 -27.109 1 62.59 22 SER B N 1
ATOM 1477 C CA . SER B 1 22 ? 4.137 3.125 -27.516 1 62.59 22 SER B CA 1
ATOM 1478 C C . SER B 1 22 ? 4.922 3.711 -26.344 1 62.59 22 SER B C 1
ATOM 1480 O O . SER B 1 22 ? 6.02 4.238 -26.531 1 62.59 22 SER B O 1
ATOM 1482 N N . MET B 1 23 ? 4.363 3.629 -25.203 1 72.75 23 MET B N 1
ATOM 1483 C CA . MET B 1 23 ? 5.172 4.273 -24.172 1 72.75 23 MET B CA 1
ATOM 1484 C C . MET B 1 23 ? 6.301 3.355 -23.719 1 72.75 23 MET B C 1
ATOM 1486 O O . MET B 1 23 ? 6.055 2.238 -23.266 1 72.75 23 MET B O 1
ATOM 1490 N N . SER B 1 24 ? 7.523 3.75 -24 1 81.12 24 SER B N 1
ATOM 1491 C CA . SER B 1 24 ? 8.688 2.994 -23.547 1 81.12 24 SER B CA 1
ATOM 1492 C C . SER B 1 24 ? 8.789 2.973 -22.031 1 81.12 24 SER B C 1
ATOM 1494 O O . SER B 1 24 ? 8.188 3.807 -21.359 1 81.12 24 SER B O 1
ATOM 1496 N N . PRO B 1 25 ? 9.469 2.027 -21.547 1 83 25 PRO B N 1
ATOM 1497 C CA . PRO B 1 25 ? 9.703 2 -20.109 1 83 25 PRO B CA 1
ATOM 1498 C C . PRO B 1 25 ? 10.344 3.285 -19.578 1 83 25 PRO B C 1
ATOM 1500 O O . PRO B 1 25 ? 10.016 3.75 -18.5 1 83 25 PRO B O 1
ATOM 1503 N N . ALA B 1 26 ? 11.141 3.789 -20.422 1 85.5 26 ALA B N 1
ATOM 1504 C CA . ALA B 1 26 ? 11.82 5.02 -20.016 1 85.5 26 ALA B CA 1
ATOM 1505 C C . ALA B 1 26 ? 10.844 6.191 -19.953 1 85.5 26 ALA B C 1
ATOM 1507 O O . ALA B 1 26 ? 10.914 7.016 -19.047 1 85.5 26 ALA B O 1
ATOM 1508 N N . GLN B 1 27 ? 9.984 6.148 -20.891 1 83.38 27 GLN B N 1
ATOM 1509 C CA . GLN B 1 27 ? 8.977 7.207 -20.891 1 83.38 27 GLN B CA 1
ATOM 1510 C C . GLN B 1 27 ? 8.023 7.066 -19.719 1 83.38 27 GLN B C 1
ATOM 1512 O O . GLN B 1 27 ? 7.695 8.055 -19.047 1 83.38 27 GLN B O 1
ATOM 1517 N N . ALA B 1 28 ? 7.68 5.852 -19.438 1 83.81 28 ALA B N 1
ATOM 1518 C CA . ALA B 1 28 ? 6.801 5.586 -18.297 1 83.81 28 ALA B CA 1
ATOM 1519 C C . ALA B 1 28 ? 7.453 6.02 -16.984 1 83.81 28 ALA B C 1
ATOM 1521 O O . ALA B 1 28 ? 6.809 6.656 -16.156 1 83.81 28 ALA B O 1
ATOM 1522 N N . GLN B 1 29 ? 8.664 5.723 -16.906 1 85.06 29 GLN B N 1
ATOM 1523 C CA . GLN B 1 29 ? 9.422 6.102 -15.727 1 85.06 29 GLN B CA 1
ATOM 1524 C C . GLN B 1 29 ? 9.445 7.617 -15.547 1 85.06 29 GLN B C 1
ATOM 1526 O O . GLN B 1 29 ? 9.242 8.117 -14.438 1 85.06 29 GLN B O 1
ATOM 1531 N N . GLN B 1 30 ? 9.711 8.234 -16.625 1 83.81 30 GLN B N 1
ATOM 1532 C CA . GLN B 1 30 ? 9.789 9.695 -16.578 1 83.81 30 GLN B CA 1
ATOM 1533 C C . GLN B 1 30 ? 8.445 10.297 -16.172 1 83.81 30 GLN B C 1
ATOM 1535 O O . GLN B 1 30 ? 8.391 11.211 -15.344 1 83.81 30 GLN B O 1
ATOM 1540 N N . HIS B 1 31 ? 7.441 9.773 -16.688 1 82.94 31 HIS B N 1
ATOM 1541 C CA . HIS B 1 31 ? 6.109 10.297 -16.391 1 82.94 31 HIS B CA 1
ATOM 1542 C C . HIS B 1 31 ? 5.738 10.055 -14.93 1 82.94 31 HIS B C 1
ATOM 1544 O O . HIS B 1 31 ? 5.191 10.945 -14.266 1 82.94 31 HIS B O 1
ATOM 1550 N N . LEU B 1 32 ? 6.047 8.938 -14.43 1 85.62 32 LEU B N 1
ATOM 1551 C CA . LEU B 1 32 ? 5.777 8.633 -13.031 1 85.62 32 LEU B CA 1
ATOM 1552 C C . LEU B 1 32 ? 6.582 9.539 -12.109 1 85.62 32 LEU B C 1
ATOM 1554 O O . LEU B 1 32 ? 6.043 10.086 -11.141 1 85.62 32 LEU B O 1
ATOM 1558 N N . SER B 1 33 ? 7.793 9.758 -12.539 1 85.5 33 SER B N 1
ATOM 1559 C CA . SER B 1 33 ? 8.648 10.633 -11.734 1 85.5 33 SER B CA 1
ATOM 1560 C C . SER B 1 33 ? 8.109 12.055 -11.695 1 85.5 33 SER B C 1
ATOM 1562 O O . SER B 1 33 ? 8.047 12.672 -10.633 1 85.5 33 SER B O 1
ATOM 1564 N N . LEU B 1 34 ? 7.73 12.477 -12.734 1 83.75 34 LEU B N 1
ATOM 1565 C CA . LEU B 1 34 ? 7.172 13.828 -12.812 1 83.75 34 LEU B CA 1
ATOM 1566 C C . LEU B 1 34 ? 5.887 13.93 -12 1 83.75 34 LEU B C 1
ATOM 1568 O O . LEU B 1 34 ? 5.672 14.914 -11.297 1 83.75 34 LEU B O 1
ATOM 1572 N N . PHE B 1 35 ? 5.105 13.016 -12.078 1 85.12 35 PHE B N 1
ATOM 1573 C CA . PHE B 1 35 ? 3.85 13.008 -11.336 1 85.12 35 PHE B CA 1
ATOM 1574 C C . PHE B 1 35 ? 4.109 13.055 -9.836 1 85.12 35 PHE B C 1
ATOM 1576 O O . PHE B 1 35 ? 3.506 13.852 -9.117 1 85.12 35 PHE B O 1
ATOM 1583 N N . PHE B 1 36 ? 5.035 12.297 -9.406 1 85.69 36 PHE B N 1
ATOM 1584 C CA . PHE B 1 36 ? 5.281 12.25 -7.965 1 85.69 36 PHE B CA 1
ATOM 1585 C C . PHE B 1 36 ? 5.961 13.523 -7.488 1 85.69 36 PHE B C 1
ATOM 1587 O O . PHE B 1 36 ? 5.727 13.977 -6.367 1 85.69 36 PHE B O 1
ATOM 1594 N N . ALA B 1 37 ? 6.777 14.078 -8.414 1 84.88 37 AL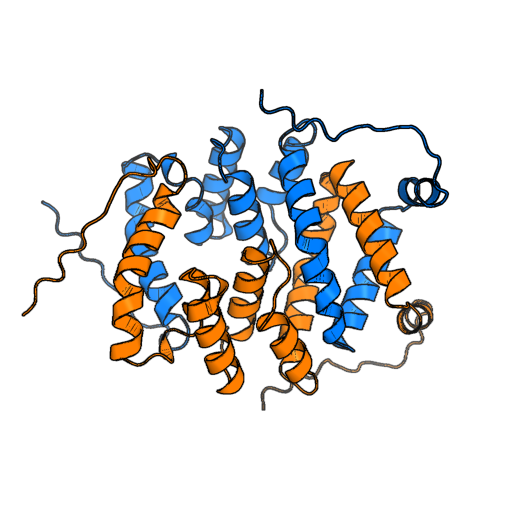A B N 1
ATOM 1595 C CA . ALA B 1 37 ? 7.324 15.391 -8.086 1 84.88 37 ALA B CA 1
ATOM 1596 C C . ALA B 1 37 ? 6.211 16.422 -7.918 1 84.88 37 ALA B C 1
ATOM 1598 O O . ALA B 1 37 ? 6.234 17.219 -6.98 1 84.88 37 ALA B O 1
ATOM 1599 N N . LEU B 1 38 ? 5.191 16.344 -8.711 1 85.56 38 LEU B N 1
ATOM 1600 C CA . LEU B 1 38 ? 4.047 17.25 -8.617 1 85.56 38 LEU B CA 1
ATOM 1601 C C . LEU B 1 38 ? 3.254 16.984 -7.34 1 85.56 38 LEU B C 1
ATOM 1603 O O . LEU B 1 38 ? 2.748 17.906 -6.711 1 85.56 38 LEU B O 1
ATOM 1607 N N . CYS B 1 39 ? 3.111 15.734 -6.957 1 86.38 39 CYS B N 1
ATOM 1608 C CA . CYS B 1 39 ? 2.416 15.398 -5.719 1 86.38 39 CYS B CA 1
ATOM 1609 C C . CYS B 1 39 ? 3.104 16.031 -4.516 1 86.38 39 CYS B C 1
ATOM 1611 O O . CYS B 1 39 ? 2.439 16.438 -3.559 1 86.38 39 CYS B O 1
ATOM 1613 N N . THR B 1 40 ? 4.445 16.094 -4.504 1 85.31 40 THR B N 1
ATOM 1614 C CA . THR B 1 40 ? 5.176 16.719 -3.404 1 85.31 40 THR B CA 1
ATOM 1615 C C . THR B 1 40 ? 4.91 18.219 -3.359 1 85.31 40 THR B C 1
ATOM 1617 O O . THR B 1 40 ? 4.852 18.812 -2.281 1 85.31 40 THR B O 1
ATOM 1620 N N . LYS B 1 41 ? 4.688 18.734 -4.551 1 84.06 41 LYS B N 1
ATOM 1621 C CA . LYS B 1 41 ? 4.406 20.172 -4.637 1 84.06 41 LYS B CA 1
ATOM 1622 C C . LYS B 1 41 ? 2.936 20.453 -4.344 1 84.06 41 LYS B C 1
ATOM 1624 O O . LYS B 1 41 ? 2.609 21.469 -3.725 1 84.06 41 LYS B O 1
ATOM 1629 N N . LYS B 1 42 ? 2.018 19.641 -4.805 1 87 42 LYS B N 1
ATOM 1630 C CA . LYS B 1 42 ? 0.576 19.75 -4.609 1 87 42 LYS B CA 1
ATOM 1631 C C . LYS B 1 42 ? -0.022 18.422 -4.152 1 87 42 LYS B C 1
ATOM 1633 O O . LYS B 1 42 ? -0.55 17.656 -4.961 1 87 42 LYS B O 1
ATOM 1638 N N . PRO B 1 43 ? -0.124 18.219 -2.881 1 83.62 43 PRO B N 1
ATOM 1639 C CA . PRO B 1 43 ? -0.538 16.938 -2.336 1 83.62 43 PRO B CA 1
ATOM 1640 C C . PRO B 1 43 ? -1.979 16.578 -2.691 1 83.62 43 PRO B C 1
ATOM 1642 O O . PRO B 1 43 ? -2.361 15.406 -2.641 1 83.62 43 PRO B O 1
ATOM 1645 N N . SER B 1 44 ? -2.744 17.594 -3.115 1 87.44 44 SER B N 1
ATOM 1646 C CA . SER B 1 44 ? -4.102 17.281 -3.553 1 87.44 44 SER B CA 1
ATOM 1647 C C . SER B 1 44 ? -4.098 16.328 -4.738 1 87.44 44 SER B C 1
ATOM 1649 O O . SER B 1 44 ? -5.098 15.664 -5.008 1 87.44 44 SER B O 1
ATOM 1651 N N . ARG B 1 45 ? -2.971 16.25 -5.379 1 87.88 45 ARG B N 1
ATOM 1652 C CA . ARG B 1 45 ? -2.846 15.375 -6.531 1 87.88 45 ARG B CA 1
ATOM 1653 C C . ARG B 1 45 ? -2.805 13.914 -6.098 1 87.88 45 ARG B C 1
ATOM 1655 O O . ARG B 1 45 ? -3.059 13.016 -6.902 1 87.88 45 ARG B O 1
ATOM 1662 N N . LEU B 1 46 ? -2.635 13.617 -4.855 1 89.31 46 LEU B N 1
ATOM 1663 C CA . LEU B 1 46 ? -2.639 12.258 -4.336 1 89.31 46 LEU B CA 1
ATOM 1664 C C . LEU B 1 46 ? -4.008 11.609 -4.516 1 89.31 46 LEU B C 1
ATOM 1666 O O . LEU B 1 46 ? -4.121 10.383 -4.539 1 89.31 46 LEU B O 1
ATOM 1670 N N . GLN B 1 47 ? -4.984 12.469 -4.664 1 90.56 47 GLN B N 1
ATOM 1671 C CA . GLN B 1 47 ? -6.324 11.953 -4.934 1 90.56 47 GLN B CA 1
ATOM 1672 C C . GLN B 1 47 ? -6.332 11.07 -6.176 1 90.56 47 GLN B C 1
ATOM 1674 O O . GLN B 1 47 ? -7.062 10.078 -6.23 1 90.56 47 GLN B O 1
ATOM 1679 N N . LEU B 1 48 ? -5.559 11.43 -7.086 1 89.06 48 LEU B N 1
ATOM 1680 C CA . LEU B 1 48 ? -5.484 10.664 -8.32 1 89.06 48 LEU B CA 1
ATOM 1681 C C . LEU B 1 48 ? -4.922 9.266 -8.062 1 89.06 48 LEU B C 1
ATOM 1683 O O . LEU B 1 48 ? -5.359 8.289 -8.68 1 89.06 48 LEU B O 1
ATOM 1687 N N . VAL B 1 49 ? -3.973 9.156 -7.121 1 88.44 49 VAL B N 1
ATOM 1688 C CA . VAL B 1 49 ? -3.383 7.867 -6.777 1 88.44 49 VAL B CA 1
ATOM 1689 C C . VAL B 1 49 ? -4.438 6.969 -6.133 1 88.44 49 VAL B C 1
ATOM 1691 O O . VAL B 1 49 ? -4.555 5.789 -6.477 1 88.44 49 VAL B O 1
ATOM 1694 N N . PHE B 1 50 ? -5.219 7.531 -5.285 1 89.56 50 PHE B N 1
ATOM 1695 C CA . PHE B 1 50 ? -6.289 6.773 -4.645 1 8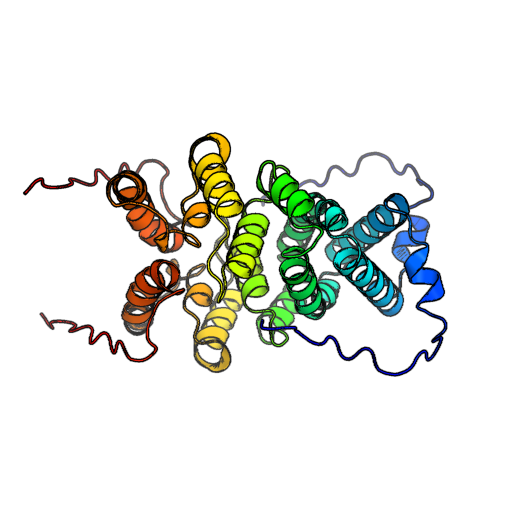9.56 50 PHE B CA 1
ATOM 1696 C C . PHE B 1 50 ? -7.309 6.301 -5.672 1 89.56 50 PHE B C 1
ATOM 1698 O O . PHE B 1 50 ? -7.738 5.145 -5.641 1 89.56 50 PHE B O 1
ATOM 1705 N N . ASP B 1 51 ? -7.547 7.164 -6.656 1 89.06 51 ASP B N 1
ATOM 1706 C CA . ASP B 1 51 ? -8.531 6.848 -7.688 1 89.06 51 ASP B CA 1
ATOM 1707 C C . ASP B 1 51 ? -8.047 5.707 -8.578 1 89.06 51 ASP B C 1
ATOM 1709 O O . ASP B 1 51 ? -8.844 4.895 -9.047 1 89.06 51 ASP B O 1
ATOM 1713 N N . LYS B 1 52 ? -6.781 5.672 -8.672 1 86.56 52 LYS B N 1
ATOM 1714 C CA . LYS B 1 52 ? -6.238 4.715 -9.633 1 86.56 52 LYS B CA 1
ATOM 1715 C C . LYS B 1 52 ? -5.77 3.441 -8.938 1 86.56 52 LYS B C 1
ATOM 1717 O O . LYS B 1 52 ? -5.305 2.504 -9.586 1 86.56 52 LYS B O 1
ATOM 1722 N N . TYR B 1 53 ? -5.945 3.391 -7.684 1 86.44 53 TYR B N 1
ATOM 1723 C CA . TYR B 1 53 ? -5.523 2.234 -6.898 1 86.44 53 TYR B CA 1
ATOM 1724 C C . TYR B 1 53 ? -6.227 0.968 -7.371 1 86.44 53 TYR B C 1
ATOM 1726 O O . TYR B 1 53 ? -5.617 -0.102 -7.434 1 86.44 53 TYR B O 1
ATOM 1734 N N . HIS B 1 54 ? -7.406 1.048 -7.719 1 83.69 54 HIS B N 1
ATOM 1735 C CA . HIS B 1 54 ? -8.172 -0.107 -8.172 1 83.69 54 HIS B CA 1
ATOM 1736 C C . HIS B 1 54 ? -7.543 -0.729 -9.414 1 83.69 54 HIS B C 1
ATOM 1738 O O . HIS B 1 54 ? -7.496 -1.955 -9.547 1 83.69 54 HIS B O 1
ATOM 1744 N N . HIS B 1 55 ? -7.02 0.091 -10.203 1 81.56 55 HIS B N 1
ATOM 1745 C CA . HIS B 1 55 ? -6.383 -0.394 -11.422 1 81.56 55 HIS B CA 1
ATOM 1746 C C . HIS B 1 55 ? -5.09 -1.14 -11.117 1 81.56 55 HIS B C 1
ATOM 1748 O O . HIS B 1 55 ? -4.766 -2.135 -11.766 1 81.56 55 HIS B O 1
ATOM 1754 N N . ALA B 1 56 ? -4.414 -0.634 -10.094 1 83.88 56 ALA B N 1
ATOM 1755 C CA . ALA B 1 56 ? -3.205 -1.333 -9.664 1 83.88 56 ALA B CA 1
ATOM 1756 C C . ALA B 1 56 ? -3.537 -2.719 -9.117 1 83.88 56 ALA B C 1
ATOM 1758 O O . ALA B 1 56 ? -2.852 -3.695 -9.43 1 83.88 56 ALA B O 1
ATOM 1759 N N . ARG B 1 57 ? -4.59 -2.771 -8.383 1 83.62 57 ARG B N 1
ATOM 1760 C CA . ARG B 1 57 ? -5.035 -4.047 -7.828 1 83.62 57 ARG B CA 1
ATOM 1761 C C . ARG B 1 57 ? -5.367 -5.043 -8.93 1 83.62 57 ARG B C 1
ATOM 1763 O O . ARG B 1 57 ? -4.977 -6.207 -8.867 1 83.62 57 ARG B O 1
ATOM 1770 N N . LYS B 1 58 ? -5.98 -4.535 -9.906 1 85.25 58 LYS B N 1
ATOM 1771 C CA . LYS B 1 58 ? -6.352 -5.375 -11.039 1 85.25 58 LYS B CA 1
ATOM 1772 C C . LYS B 1 58 ? -5.113 -5.898 -11.766 1 85.25 58 LYS B C 1
ATOM 1774 O O . LYS B 1 58 ? -5.047 -7.078 -12.117 1 85.25 58 LYS B O 1
ATOM 1779 N N . ALA B 1 59 ? -4.148 -5.043 -11.938 1 85 59 ALA B N 1
ATOM 1780 C CA . ALA B 1 59 ? -2.918 -5.441 -12.617 1 85 59 ALA B CA 1
ATOM 1781 C C . ALA B 1 59 ? -2.197 -6.543 -11.844 1 85 59 ALA B C 1
ATOM 1783 O O . ALA B 1 59 ? -1.684 -7.492 -12.445 1 85 59 ALA B O 1
ATOM 1784 N N . VAL B 1 60 ? -2.141 -6.477 -10.547 1 86.38 60 VAL B N 1
ATOM 1785 C CA . VAL B 1 60 ? -1.5 -7.465 -9.688 1 86.38 60 VAL B CA 1
ATOM 1786 C C . VAL B 1 60 ? -2.221 -8.805 -9.812 1 86.38 60 VAL B C 1
ATOM 1788 O O . VAL B 1 60 ? -1.581 -9.852 -9.969 1 86.38 60 VAL B O 1
ATOM 1791 N N . LYS B 1 61 ? -3.504 -8.805 -9.82 1 86.44 61 LYS B N 1
ATOM 1792 C CA . LYS B 1 61 ? -4.297 -10.023 -9.914 1 86.44 61 LYS B CA 1
ATOM 1793 C C . LYS B 1 61 ? -4.145 -10.68 -11.289 1 86.44 61 LYS B C 1
ATOM 1795 O O . LYS B 1 61 ? -4.059 -11.906 -11.391 1 86.44 61 LYS B O 1
ATOM 1800 N N . GLN B 1 62 ? -4.031 -9.906 -12.305 1 82.5 62 GLN B N 1
ATOM 1801 C CA . GLN B 1 62 ? -3.893 -10.414 -13.664 1 82.5 62 GLN B CA 1
ATOM 1802 C C . GLN B 1 62 ? -2.504 -11.008 -13.891 1 82.5 62 GLN B 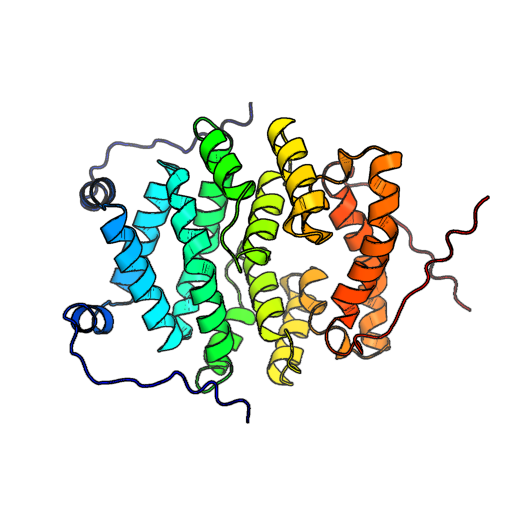C 1
ATOM 1804 O O . GLN B 1 62 ? -2.318 -11.852 -14.766 1 82.5 62 GLN B O 1
ATOM 1809 N N . ALA B 1 63 ? -1.575 -10.562 -13.109 1 81.31 63 ALA B N 1
ATOM 1810 C CA . ALA B 1 63 ? -0.219 -11.094 -13.211 1 81.31 63 ALA B CA 1
ATOM 1811 C C . ALA B 1 63 ? -0.169 -12.562 -12.789 1 81.31 63 ALA B C 1
ATOM 1813 O O . ALA B 1 63 ? 0.8 -13.266 -13.078 1 81.31 63 ALA B O 1
ATOM 1814 N N . LEU B 1 64 ? -1.206 -13.125 -12.086 1 79.31 64 LEU B N 1
ATOM 1815 C CA . LEU B 1 64 ? -1.287 -14.523 -11.656 1 79.31 64 LEU B CA 1
ATOM 1816 C C . LEU B 1 64 ? -1.38 -15.453 -12.867 1 79.31 64 LEU B C 1
ATOM 1818 O O . LEU B 1 64 ? -1.183 -16.656 -12.734 1 79.31 64 LEU B O 1
ATOM 1822 N N . GLY B 1 65 ? -1.45 -14.891 -14.047 1 79.94 65 GLY B N 1
ATOM 1823 C CA . GLY B 1 65 ? -1.463 -15.695 -15.258 1 79.94 65 GLY B CA 1
ATOM 1824 C C . GLY B 1 65 ? -0.087 -15.875 -15.875 1 79.94 65 GLY B C 1
ATOM 1825 O O . GLY B 1 65 ? 0.838 -16.344 -15.203 1 79.94 65 GLY B O 1
ATOM 1826 N N . PRO B 1 66 ? -0.009 -15.578 -17.188 1 76.75 66 PRO B N 1
ATOM 1827 C CA . PRO B 1 66 ? 1.187 -15.891 -17.969 1 76.75 66 PRO B CA 1
ATOM 1828 C C . PRO B 1 66 ? 2.432 -15.164 -17.469 1 76.75 66 PRO B C 1
ATOM 1830 O O . PRO B 1 66 ? 3.553 -15.641 -17.672 1 76.75 66 PRO B O 1
ATOM 1833 N N . SER B 1 67 ? 2.305 -14.102 -16.797 1 82.12 67 SER B N 1
ATOM 1834 C CA . SER B 1 67 ? 3.467 -13.32 -16.375 1 82.12 67 SER B CA 1
ATOM 1835 C C . SER B 1 67 ? 3.732 -13.484 -14.883 1 82.12 67 SER B C 1
ATOM 1837 O O . SER B 1 67 ? 4.316 -12.602 -14.258 1 82.12 67 SER B O 1
ATOM 1839 N N . TYR B 1 68 ? 3.312 -14.594 -14.391 1 87.94 68 TYR B N 1
ATOM 1840 C CA . TYR B 1 68 ? 3.432 -14.844 -12.961 1 87.94 68 TYR B CA 1
ATOM 1841 C C . TYR B 1 68 ? 4.895 -14.953 -12.547 1 87.94 68 TYR B C 1
ATOM 1843 O O . TYR B 1 68 ? 5.277 -14.484 -11.469 1 87.94 68 TYR B O 1
ATOM 1851 N N . SER B 1 69 ? 5.695 -15.438 -13.445 1 91.12 69 SER B N 1
ATOM 1852 C CA . SER B 1 69 ? 7.117 -15.586 -13.156 1 91.12 69 SER B CA 1
ATOM 1853 C C . SER B 1 69 ? 7.785 -14.227 -12.961 1 91.12 69 SER B C 1
ATOM 1855 O O . SER B 1 69 ? 8.664 -14.078 -12.109 1 91.12 69 SER B O 1
ATOM 1857 N N . ASP B 1 70 ? 7.391 -13.219 -13.711 1 89.88 70 ASP B N 1
ATOM 1858 C CA . ASP B 1 70 ? 7.914 -11.867 -13.547 1 89.88 70 ASP B CA 1
ATOM 1859 C C . ASP B 1 70 ? 7.551 -11.289 -12.18 1 89.88 70 ASP B C 1
ATOM 1861 O O . ASP B 1 70 ? 8.391 -10.695 -11.508 1 89.88 70 ASP B O 1
ATOM 1865 N N . LEU B 1 71 ? 6.379 -11.492 -11.828 1 91.25 71 LEU B N 1
ATOM 1866 C CA . LEU B 1 71 ? 5.91 -10.977 -10.547 1 91.25 71 LEU B CA 1
ATOM 1867 C C . LEU B 1 71 ? 6.645 -11.648 -9.391 1 91.25 71 LEU B C 1
ATOM 1869 O O . LEU B 1 71 ? 7.066 -10.977 -8.445 1 91.25 71 LEU B O 1
ATOM 1873 N N . LEU B 1 72 ? 6.844 -12.93 -9.539 1 94.06 72 LEU B N 1
ATOM 1874 C CA . LEU B 1 72 ? 7.574 -13.672 -8.516 1 94.06 72 LEU B CA 1
ATOM 1875 C C . LEU B 1 72 ? 9 -13.148 -8.375 1 94.06 72 LEU B C 1
ATOM 1877 O O . LEU B 1 72 ? 9.523 -13.055 -7.266 1 94.06 72 LEU B O 1
ATOM 1881 N N . SER B 1 73 ? 9.523 -12.828 -9.484 1 94.5 73 SER B N 1
ATOM 1882 C CA . SER B 1 73 ? 10.875 -12.289 -9.469 1 94.5 73 SER B CA 1
ATOM 1883 C C . SER B 1 73 ? 10.938 -10.961 -8.734 1 94.5 73 SER B C 1
ATOM 1885 O O . SER B 1 73 ? 11.883 -10.703 -7.977 1 94.5 73 SER B O 1
ATOM 1887 N N . ILE B 1 74 ? 9.992 -10.133 -8.898 1 92.75 74 ILE B N 1
ATOM 1888 C CA . ILE B 1 74 ? 9.93 -8.844 -8.219 1 92.75 74 ILE B CA 1
ATOM 1889 C C . ILE B 1 74 ? 9.742 -9.062 -6.719 1 92.75 74 ILE B C 1
ATOM 1891 O O . ILE B 1 74 ? 10.406 -8.422 -5.902 1 92.75 74 ILE B O 1
ATOM 1895 N N . ILE B 1 75 ? 8.875 -10.016 -6.359 1 94.12 75 ILE B N 1
ATOM 1896 C CA . ILE B 1 75 ? 8.562 -10.312 -4.969 1 94.12 75 ILE B CA 1
ATOM 1897 C C . ILE B 1 75 ? 9.797 -10.883 -4.27 1 94.12 75 ILE B C 1
ATOM 1899 O O . ILE B 1 75 ? 10.055 -10.562 -3.105 1 94.12 75 ILE B O 1
ATOM 1903 N N . SER B 1 76 ? 10.539 -11.625 -5.008 1 94.5 76 SER B N 1
ATOM 1904 C CA . SER B 1 76 ? 11.68 -12.328 -4.414 1 94.5 76 SER B CA 1
ATOM 1905 C C . SER B 1 76 ? 12.812 -11.359 -4.082 1 94.5 76 SER B C 1
ATOM 1907 O O . SER B 1 76 ? 13.656 -11.656 -3.234 1 94.5 76 SER B O 1
ATOM 1909 N N . ASP B 1 77 ? 12.875 -10.281 -4.762 1 92.88 77 ASP B N 1
ATOM 1910 C CA . ASP B 1 77 ? 13.93 -9.289 -4.566 1 92.88 77 ASP B CA 1
ATOM 1911 C C . ASP B 1 77 ? 13.383 -7.871 -4.695 1 92.88 77 ASP B C 1
ATOM 1913 O O . ASP B 1 77 ? 13.734 -7.148 -5.633 1 92.88 77 ASP B O 1
ATOM 1917 N N . PRO B 1 78 ? 12.586 -7.492 -3.699 1 91.62 78 PRO B N 1
ATOM 1918 C CA . PRO B 1 78 ? 11.977 -6.164 -3.799 1 91.62 78 PRO B CA 1
ATOM 1919 C C . PRO B 1 78 ? 12.969 -5.035 -3.531 1 91.62 78 PRO B C 1
ATOM 1921 O O . PRO B 1 78 ? 13.914 -5.211 -2.756 1 91.62 78 PRO B O 1
ATOM 1924 N N . PRO B 1 79 ? 12.789 -3.918 -4.285 1 88.5 79 PRO B N 1
ATOM 1925 C CA . PRO B 1 79 ? 13.664 -2.779 -3.998 1 88.5 79 PRO B CA 1
ATOM 1926 C C . PRO B 1 79 ? 13.57 -2.314 -2.547 1 88.5 79 PRO B C 1
ATOM 1928 O O . PRO B 1 79 ? 12.531 -2.49 -1.902 1 88.5 79 PRO B O 1
ATOM 1931 N N . GLN B 1 80 ? 14.664 -1.718 -2.016 1 86 80 GLN B N 1
ATOM 1932 C CA . GLN B 1 80 ? 14.727 -1.219 -0.645 1 86 80 GLN B CA 1
ATOM 1933 C C . GLN B 1 80 ? 13.648 -0.165 -0.398 1 86 80 GLN B C 1
ATOM 1935 O O . GLN B 1 80 ? 13.43 0.71 -1.237 1 86 80 GLN B O 1
ATO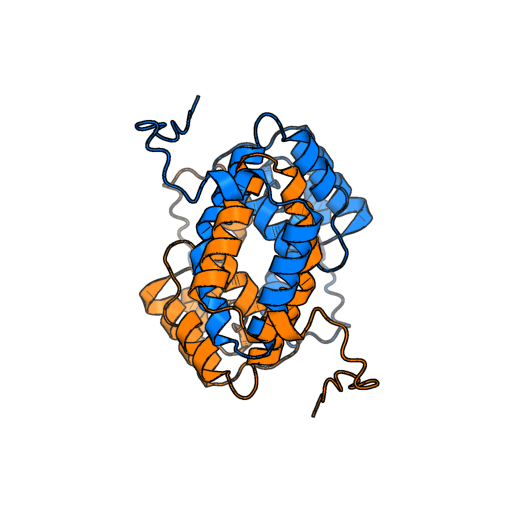M 1940 N N . GLY B 1 81 ? 12.977 -0.306 0.648 1 83.06 81 GLY B N 1
ATOM 1941 C CA . GLY B 1 81 ? 11.984 0.684 1.034 1 83.06 81 GLY B CA 1
ATOM 1942 C C . GLY B 1 81 ? 10.586 0.359 0.531 1 83.06 81 GLY B C 1
ATOM 1943 O O . GLY B 1 81 ? 9.633 1.082 0.822 1 83.06 81 GLY B O 1
ATOM 1944 N N . SER B 1 82 ? 10.445 -0.697 -0.185 1 88.94 82 SER B N 1
ATOM 1945 C CA . SER B 1 82 ? 9.141 -1.021 -0.754 1 88.94 82 SER B CA 1
ATOM 1946 C C . SER B 1 82 ? 8.438 -2.111 0.05 1 88.94 82 SER B C 1
ATOM 1948 O O . SER B 1 82 ? 7.508 -2.75 -0.44 1 88.94 82 SER B O 1
ATOM 1950 N N . GLU B 1 83 ? 8.789 -2.342 1.313 1 85.25 83 GLU B N 1
ATOM 1951 C CA . GLU B 1 83 ? 8.273 -3.455 2.105 1 85.25 83 GLU B CA 1
ATOM 1952 C C . GLU B 1 83 ? 6.773 -3.318 2.342 1 85.25 83 GLU B C 1
ATOM 1954 O O . GLU B 1 83 ? 6.035 -4.301 2.258 1 85.25 83 GLU B O 1
ATOM 1959 N N . ASN B 1 84 ? 6.395 -2.148 2.652 1 84.56 84 ASN B N 1
ATOM 1960 C CA . ASN B 1 84 ? 4.973 -1.916 2.885 1 84.56 84 ASN B CA 1
ATOM 1961 C C . ASN B 1 84 ? 4.148 -2.18 1.627 1 84.56 84 ASN B C 1
ATOM 1963 O O . ASN B 1 84 ? 3.078 -2.787 1.696 1 84.56 84 ASN B O 1
ATOM 1967 N N . LEU B 1 85 ? 4.668 -1.722 0.519 1 87.12 85 LEU B N 1
ATOM 1968 C CA . LEU B 1 85 ? 3.988 -1.992 -0.743 1 87.12 85 LEU B CA 1
ATOM 1969 C C . LEU B 1 85 ? 3.959 -3.488 -1.035 1 87.12 85 LEU B C 1
ATOM 1971 O O . LEU B 1 85 ? 2.934 -4.023 -1.465 1 87.12 85 LEU B O 1
ATOM 1975 N N . LEU B 1 86 ? 5.09 -4.148 -0.775 1 91.62 86 LEU B N 1
ATOM 1976 C CA . LEU B 1 86 ? 5.172 -5.59 -0.975 1 91.62 86 LEU B CA 1
ATOM 1977 C C . LEU B 1 86 ? 4.094 -6.316 -0.174 1 91.62 86 LEU B C 1
ATOM 1979 O O . LEU B 1 86 ? 3.428 -7.211 -0.693 1 91.62 86 LEU B O 1
ATOM 1983 N N . THR B 1 87 ? 3.91 -5.941 1.074 1 88.25 87 THR B N 1
ATOM 1984 C CA . THR B 1 87 ? 2.902 -6.543 1.936 1 88.25 87 THR B CA 1
ATOM 1985 C C . THR B 1 87 ? 1.507 -6.367 1.342 1 88.25 87 THR B C 1
ATOM 1987 O O . THR B 1 87 ? 0.692 -7.293 1.375 1 88.25 87 THR B O 1
ATOM 1990 N N . GLN B 1 88 ? 1.271 -5.242 0.729 1 84.94 88 GLN B N 1
ATOM 1991 C CA . GLN B 1 88 ? -0.02 -5.016 0.087 1 84.94 88 GLN B CA 1
ATOM 1992 C C . GLN B 1 88 ? -0.207 -5.938 -1.114 1 84.94 88 GLN B C 1
ATOM 1994 O O . GLN B 1 88 ? -1.284 -6.504 -1.308 1 84.94 88 GLN B O 1
ATOM 1999 N N . VAL B 1 89 ? 0.798 -5.996 -1.891 1 91 89 VAL B N 1
ATOM 2000 C CA . VAL B 1 89 ? 0.759 -6.859 -3.068 1 91 89 VAL B CA 1
ATOM 2001 C C . VAL B 1 89 ? 0.5 -8.305 -2.643 1 91 89 VAL B C 1
ATOM 2003 O O . VAL B 1 89 ? -0.34 -8.984 -3.232 1 91 89 VAL B O 1
ATOM 2006 N N . LEU B 1 90 ? 1.187 -8.781 -1.617 1 90.88 90 LEU B N 1
ATOM 2007 C CA . LEU B 1 90 ? 1.005 -10.141 -1.12 1 90.88 90 LEU B CA 1
ATOM 2008 C C . LEU B 1 90 ? -0.424 -10.352 -0.633 1 90.88 90 LEU B C 1
ATOM 2010 O O . LEU B 1 90 ? -1.026 -11.391 -0.901 1 90.88 90 LEU B O 1
ATOM 2014 N N . ASN B 1 91 ? -0.962 -9.352 0.002 1 86 91 ASN B N 1
ATOM 2015 C CA . ASN B 1 91 ? -2.34 -9.445 0.472 1 86 91 ASN B CA 1
ATOM 2016 C C . ASN B 1 91 ? -3.322 -9.555 -0.69 1 86 91 ASN B C 1
ATOM 2018 O O . ASN B 1 91 ? -4.293 -10.312 -0.62 1 86 91 ASN B O 1
ATOM 2022 N N . ILE B 1 92 ? -3.08 -8.844 -1.675 1 87.25 92 ILE B N 1
ATOM 2023 C CA . ILE B 1 92 ? -3.941 -8.891 -2.852 1 87.25 92 ILE B CA 1
ATOM 2024 C C . ILE B 1 92 ? -3.852 -10.266 -3.506 1 87.25 92 ILE B C 1
ATOM 2026 O O . ILE B 1 92 ? -4.875 -10.859 -3.854 1 87.25 92 ILE B O 1
ATOM 2030 N N . LEU B 1 93 ? -2.66 -10.797 -3.621 1 88.12 93 LEU B N 1
ATOM 2031 C CA . LEU B 1 93 ? -2.426 -12.062 -4.309 1 88.12 93 LEU B CA 1
ATOM 2032 C C . LEU B 1 93 ? -3.051 -13.227 -3.543 1 88.12 93 LEU B C 1
ATOM 2034 O O . LEU B 1 93 ? -3.484 -14.211 -4.145 1 88.12 93 LEU B O 1
ATOM 2038 N N . CYS B 1 94 ? -3.119 -13.047 -2.34 1 86.88 94 CYS B N 1
ATOM 2039 C CA . CYS B 1 94 ? -3.58 -14.156 -1.512 1 86.88 94 CYS B CA 1
ATOM 2040 C C . CYS B 1 94 ? -5.066 -14.023 -1.196 1 86.88 94 CYS B C 1
ATOM 2042 O O . CYS B 1 94 ? -5.656 -14.914 -0.588 1 86.88 94 CYS B O 1
ATOM 2044 N N . GLU B 1 95 ? -5.566 -12.914 -1.551 1 80.44 95 GLU B N 1
ATOM 2045 C CA . GLU B 1 95 ? -6.98 -12.68 -1.274 1 80.44 95 GLU B CA 1
ATOM 2046 C C . GLU B 1 95 ? -7.867 -13.617 -2.086 1 80.44 95 GLU B C 1
ATOM 2048 O O . GLU B 1 95 ? -7.863 -13.578 -3.318 1 80.44 95 GLU B O 1
ATOM 2053 N N . GLY B 1 96 ? -8.609 -14.438 -1.373 1 75.69 96 GLY B N 1
ATOM 2054 C CA . GLY B 1 96 ? -9.609 -15.281 -2.008 1 75.69 96 GLY B CA 1
ATOM 2055 C C . GLY B 1 96 ? -9.008 -16.422 -2.799 1 75.69 96 GLY B C 1
ATOM 2056 O O . GLY B 1 96 ? -9.711 -17.094 -3.572 1 75.69 96 GLY B O 1
ATOM 2057 N N . THR B 1 97 ? -7.75 -16.594 -2.814 1 76 97 THR B N 1
ATOM 2058 C CA . THR B 1 97 ? -7.113 -17.672 -3.578 1 76 97 THR B CA 1
ATOM 2059 C C . THR B 1 97 ? -6.027 -18.344 -2.75 1 76 97 THR B C 1
ATOM 2061 O O . THR B 1 97 ? -5.488 -17.75 -1.815 1 76 97 THR B O 1
ATOM 2064 N N . THR B 1 98 ? -5.922 -19.641 -3.055 1 82.94 98 THR B N 1
ATOM 2065 C CA . THR B 1 98 ? -4.789 -20.344 -2.473 1 82.94 98 THR B CA 1
ATOM 2066 C C . THR B 1 98 ? -3.502 -20.031 -3.229 1 82.94 98 THR B C 1
ATOM 2068 O O . THR B 1 98 ? -3.426 -20.219 -4.445 1 82.94 98 THR B O 1
ATOM 2071 N N . PRO B 1 99 ? -2.604 -19.609 -2.451 1 88.19 99 PRO B N 1
ATOM 2072 C CA . PRO B 1 99 ? -1.357 -19.266 -3.137 1 88.19 99 PRO B CA 1
ATOM 2073 C C . PRO B 1 99 ? -0.656 -20.484 -3.738 1 88.19 99 PRO B C 1
ATOM 2075 O O . PRO B 1 99 ? -0.787 -21.594 -3.219 1 88.19 99 PRO B O 1
ATOM 2078 N N . SER B 1 100 ? -0.008 -20.203 -4.867 1 90.69 100 SER B N 1
ATOM 2079 C CA . SER B 1 100 ? 0.764 -21.25 -5.531 1 90.69 100 SER B CA 1
ATOM 2080 C C . SER B 1 100 ? 1.956 -21.672 -4.68 1 90.69 100 SER B C 1
ATOM 2082 O O . SER B 1 100 ? 2.408 -20.922 -3.812 1 90.69 100 SER B O 1
ATOM 2084 N N . ALA B 1 101 ? 2.451 -22.891 -4.887 1 94.19 101 ALA B N 1
ATOM 2085 C CA . ALA B 1 101 ? 3.619 -23.406 -4.18 1 94.19 101 ALA B CA 1
ATOM 2086 C C . ALA B 1 101 ? 4.832 -22.5 -4.391 1 94.19 101 ALA B C 1
ATOM 2088 O O . ALA B 1 101 ? 5.617 -22.281 -3.465 1 94.19 101 ALA B O 1
ATOM 2089 N N . ASP B 1 102 ? 4.953 -21.922 -5.574 1 94.62 102 ASP B N 1
ATOM 2090 C CA . ASP B 1 102 ? 6.074 -21.031 -5.875 1 94.62 102 ASP B CA 1
ATOM 2091 C C . ASP B 1 102 ? 5.996 -19.75 -5.051 1 94.62 102 ASP B C 1
ATOM 2093 O O . ASP B 1 102 ? 7.012 -19.281 -4.531 1 94.62 102 ASP B O 1
ATOM 2097 N N . LEU B 1 103 ? 4.82 -19.234 -4.953 1 94.19 103 LEU B N 1
ATOM 2098 C CA . LEU B 1 103 ? 4.633 -18.031 -4.152 1 94.19 103 LEU B CA 1
ATOM 2099 C C . LEU B 1 103 ? 4.926 -18.312 -2.68 1 94.19 103 LEU B C 1
ATOM 2101 O O . LEU B 1 103 ? 5.609 -17.531 -2.02 1 94.19 103 LEU B O 1
ATOM 2105 N N . ILE B 1 104 ? 4.453 -19.422 -2.211 1 95.5 104 ILE B N 1
ATOM 2106 C CA . ILE B 1 104 ? 4.664 -19.828 -0.821 1 95.5 104 ILE B CA 1
ATOM 2107 C C . ILE B 1 104 ? 6.16 -19.922 -0.536 1 95.5 104 ILE B C 1
ATOM 2109 O O . ILE B 1 104 ? 6.656 -19.359 0.439 1 95.5 104 ILE B O 1
ATOM 2113 N N . SER B 1 105 ? 6.793 -20.625 -1.354 1 95.44 105 SER B N 1
ATOM 2114 C CA . SER B 1 105 ? 8.227 -20.797 -1.184 1 95.44 105 SER B CA 1
ATOM 2115 C C . SER B 1 105 ? 8.969 -19.469 -1.237 1 95.44 105 SER B C 1
ATOM 2117 O O . SER B 1 105 ? 9.883 -19.219 -0.445 1 95.44 105 SER B O 1
ATOM 2119 N N . THR B 1 106 ? 8.594 -18.609 -2.107 1 95.62 106 THR B N 1
ATOM 2120 C CA . THR B 1 106 ? 9.219 -17.297 -2.27 1 95.62 106 THR B CA 1
ATOM 2121 C C . THR B 1 106 ? 9.008 -16.438 -1.025 1 95.62 106 THR B C 1
ATOM 2123 O O . THR B 1 106 ? 9.945 -15.812 -0.532 1 95.62 106 THR B O 1
ATOM 2126 N N . VAL B 1 107 ? 7.832 -16.438 -0.545 1 95.31 107 VAL B N 1
ATOM 2127 C CA . VAL B 1 107 ? 7.477 -15.625 0.608 1 95.31 107 VAL B CA 1
ATOM 2128 C C . VAL B 1 107 ? 8.188 -16.141 1.853 1 95.31 107 VAL B C 1
ATOM 2130 O O . VAL B 1 107 ? 8.711 -15.359 2.654 1 95.31 107 VAL B O 1
ATOM 2133 N N . LYS B 1 108 ? 8.242 -17.422 1.995 1 92.88 108 LYS B N 1
ATOM 2134 C CA . LYS B 1 108 ? 8.961 -18.016 3.121 1 92.88 108 LYS B CA 1
ATOM 2135 C C . LYS B 1 108 ? 10.438 -17.641 3.096 1 92.88 108 LYS B C 1
ATOM 2137 O O . LYS B 1 108 ? 11 -17.25 4.117 1 92.88 108 LYS B O 1
ATOM 2142 N N . ARG B 1 109 ? 11.008 -17.766 1.963 1 94.62 109 ARG B N 1
ATOM 2143 C CA . ARG B 1 109 ? 12.414 -17.422 1.812 1 94.62 109 ARG B CA 1
ATOM 2144 C C . ARG B 1 109 ? 12.648 -15.945 2.119 1 94.62 109 ARG B C 1
ATOM 2146 O O . ARG B 1 109 ? 13.578 -15.594 2.844 1 94.62 109 ARG B O 1
ATOM 2153 N N . LEU B 1 110 ? 11.812 -15.164 1.554 1 94.12 110 LEU B N 1
ATOM 2154 C CA . LEU B 1 110 ? 11.914 -13.719 1.761 1 94.12 110 LEU B CA 1
ATOM 2155 C C . LEU B 1 110 ? 11.836 -13.375 3.244 1 94.12 110 LEU B C 1
ATOM 2157 O O . LEU B 1 110 ? 12.633 -12.578 3.742 1 94.12 110 LEU B O 1
ATOM 2161 N N . TYR B 1 111 ? 10.93 -13.977 3.928 1 90 111 TYR B N 1
ATOM 2162 C CA . TYR B 1 111 ? 10.734 -13.727 5.352 1 90 111 TYR B CA 1
ATOM 2163 C C . TYR B 1 111 ? 11.938 -14.203 6.156 1 90 111 TYR B C 1
ATOM 2165 O O . TYR B 1 111 ? 12.406 -13.5 7.055 1 90 111 TYR B O 1
ATOM 2173 N N . GLU B 1 112 ? 12.477 -15.281 5.801 1 89.25 112 GLU B N 1
ATOM 2174 C CA . GLU B 1 112 ? 13.531 -15.914 6.59 1 89.25 112 GLU B CA 1
ATOM 2175 C C . GLU B 1 112 ? 14.883 -15.258 6.32 1 89.25 112 GLU B C 1
ATOM 2177 O O . GLU B 1 112 ? 15.727 -15.172 7.215 1 89.25 112 GLU B O 1
ATOM 2182 N N . THR B 1 113 ? 15.078 -14.727 5.191 1 89.94 113 THR B N 1
ATOM 2183 C CA . THR B 1 113 ? 16.453 -14.367 4.816 1 89.94 113 THR B CA 1
ATOM 2184 C C . THR B 1 113 ? 16.578 -12.859 4.645 1 89.94 113 THR B C 1
ATOM 2186 O O . THR B 1 113 ? 17.672 -12.305 4.844 1 89.94 113 THR B O 1
ATOM 2189 N N . ILE B 1 114 ? 15.539 -12.18 4.305 1 87.19 114 ILE B N 1
ATOM 2190 C CA . ILE B 1 114 ? 15.742 -10.805 3.855 1 87.19 114 ILE B CA 1
ATOM 2191 C C . ILE B 1 114 ? 14.977 -9.844 4.766 1 87.19 114 ILE B C 1
ATOM 2193 O O . ILE B 1 114 ? 15.57 -8.961 5.387 1 87.19 114 ILE B O 1
ATOM 2197 N N . LEU B 1 115 ? 13.602 -9.852 4.98 1 86.19 115 LEU B N 1
ATOM 2198 C CA . LEU B 1 115 ? 12.797 -8.789 5.57 1 86.19 115 LEU B CA 1
ATOM 2199 C C . LEU B 1 115 ? 12.453 -9.102 7.023 1 86.19 115 LEU B C 1
ATOM 2201 O O . LEU B 1 115 ? 12.281 -8.195 7.836 1 86.19 115 LEU B O 1
ATOM 2205 N N . LYS B 1 116 ? 12.406 -10.352 7.461 1 82.75 116 LYS B N 1
ATOM 2206 C CA . LYS B 1 116 ? 12.117 -10.82 8.812 1 82.75 116 LYS B CA 1
ATOM 2207 C C . LYS B 1 116 ? 10.93 -10.07 9.414 1 82.75 116 LYS B C 1
ATOM 2209 O O . LYS B 1 116 ? 10.914 -9.773 10.609 1 82.75 116 LYS B O 1
ATOM 2214 N N . ASP B 1 117 ? 10.031 -9.523 8.672 1 81.94 117 ASP B N 1
ATOM 2215 C CA . ASP B 1 117 ? 8.781 -8.859 9.047 1 81.94 117 ASP B CA 1
ATOM 2216 C C . ASP B 1 117 ? 7.602 -9.836 8.977 1 81.94 117 ASP B C 1
ATOM 2218 O O . ASP B 1 117 ? 7.305 -10.375 7.906 1 81.94 117 ASP B O 1
ATOM 2222 N N . VAL B 1 118 ? 6.902 -9.969 10.031 1 81.38 118 VAL B N 1
ATOM 2223 C CA . VAL B 1 118 ? 5.863 -10.984 10.172 1 81.38 118 VAL B CA 1
ATOM 2224 C C . VAL B 1 118 ? 4.691 -10.656 9.25 1 81.38 118 VAL B C 1
ATOM 2226 O O . VAL B 1 118 ? 3.873 -11.523 8.945 1 81.38 118 VAL B O 1
ATOM 2229 N N . ALA B 1 119 ? 4.59 -9.414 8.875 1 79.44 119 ALA B N 1
ATOM 2230 C CA . ALA B 1 119 ? 3.51 -9.031 7.965 1 79.44 119 ALA B CA 1
ATOM 2231 C C . ALA B 1 119 ? 3.648 -9.734 6.621 1 79.44 119 ALA B C 1
ATOM 2233 O O . ALA B 1 119 ? 2.674 -9.867 5.875 1 79.44 119 ALA B O 1
ATOM 2234 N N . ILE B 1 120 ? 4.852 -10.211 6.34 1 87.06 120 ILE B N 1
ATOM 2235 C CA . ILE B 1 120 ? 5.156 -10.828 5.055 1 87.06 120 ILE B CA 1
ATOM 2236 C C . ILE B 1 120 ? 4.578 -12.242 5.012 1 87.06 120 ILE B C 1
ATOM 2238 O O . ILE B 1 120 ? 3.84 -12.586 4.086 1 87.06 120 ILE B O 1
ATOM 2242 N N . PRO B 1 121 ? 4.758 -13.023 6.027 1 88 121 PRO B N 1
ATOM 2243 C CA . PRO B 1 121 ? 4.27 -14.398 5.938 1 88 121 PRO B CA 1
ATOM 2244 C C . PRO B 1 121 ? 2.805 -14.531 6.355 1 88 121 PRO B C 1
ATOM 2246 O O . PRO B 1 121 ? 2.189 -15.578 6.141 1 88 121 PRO B O 1
ATOM 2249 N N . ILE B 1 122 ? 2.26 -13.539 6.844 1 81.69 122 ILE B N 1
ATOM 2250 C CA . ILE B 1 122 ? 0.915 -13.602 7.406 1 81.69 122 ILE B CA 1
ATOM 2251 C C . ILE B 1 122 ? -0.083 -13.992 6.32 1 81.69 122 ILE B C 1
ATOM 2253 O O . ILE B 1 122 ? -0.943 -14.844 6.539 1 81.69 122 ILE B O 1
ATOM 2257 N N . PRO B 1 123 ? -0.007 -13.531 5.121 1 84.12 123 PRO B N 1
ATOM 2258 C CA . PRO B 1 123 ? -0.995 -13.867 4.098 1 84.12 123 PRO B CA 1
ATOM 2259 C C . PRO B 1 123 ? -0.945 -15.344 3.695 1 84.12 123 PRO B C 1
ATOM 2261 O O . PRO B 1 123 ? -1.908 -15.867 3.131 1 84.12 123 PRO B O 1
ATOM 2264 N N . ILE B 1 124 ? 0.138 -15.969 3.99 1 86.94 124 ILE B N 1
ATOM 2265 C CA . ILE B 1 124 ? 0.247 -17.375 3.602 1 86.94 124 ILE B CA 1
ATOM 2266 C C . ILE B 1 124 ? 0.384 -18.25 4.848 1 86.94 124 ILE B C 1
ATOM 2268 O O . ILE B 1 124 ? 0.911 -19.359 4.777 1 86.94 124 ILE B O 1
ATOM 2272 N N . LEU B 1 125 ? 0.047 -17.781 5.969 1 83.88 125 LEU B N 1
ATOM 2273 C CA . LEU B 1 125 ? 0.24 -18.438 7.258 1 83.88 125 LEU B CA 1
ATOM 2274 C C . LEU B 1 125 ? -0.425 -19.812 7.277 1 83.88 125 LEU B C 1
ATOM 2276 O O . LEU B 1 125 ? 0.095 -20.75 7.883 1 83.88 125 LEU B O 1
ATOM 2280 N N . SER B 1 126 ? -1.511 -19.859 6.586 1 81.62 126 SER B N 1
ATOM 2281 C CA . SER B 1 126 ? -2.262 -21.109 6.559 1 81.62 126 SER B CA 1
ATOM 2282 C C . SER B 1 126 ? -1.473 -22.219 5.855 1 81.62 126 SER B C 1
ATOM 2284 O O . SER B 1 126 ? -1.8 -23.391 5.98 1 81.62 126 SER B O 1
ATOM 2286 N N . SER B 1 127 ? -0.49 -21.797 5.152 1 84.38 127 SER B N 1
ATOM 2287 C CA . SER B 1 127 ? 0.31 -22.766 4.41 1 84.38 127 SER B CA 1
ATOM 2288 C C . SER B 1 127 ? 1.501 -23.234 5.234 1 84.38 127 SER B C 1
ATOM 2290 O O . SER B 1 127 ? 2.264 -24.094 4.789 1 84.38 127 SER B O 1
ATOM 2292 N N . PHE B 1 128 ? 1.673 -22.766 6.406 1 82.31 128 PHE B N 1
ATOM 2293 C CA . PHE B 1 128 ? 2.793 -23.125 7.266 1 82.31 128 PHE B CA 1
ATOM 2294 C C . PHE B 1 128 ? 2.461 -24.359 8.086 1 82.31 128 PHE B C 1
ATOM 2296 O O . PHE B 1 128 ? 1.322 -24.531 8.531 1 82.31 128 PHE B O 1
ATOM 2303 N N . THR B 1 129 ? 3.473 -25.125 8.234 1 80.31 129 THR B N 1
ATOM 2304 C CA . THR B 1 129 ? 3.348 -26.219 9.195 1 80.31 129 THR B CA 1
ATOM 2305 C C . THR B 1 129 ? 3.451 -25.703 10.625 1 80.31 129 THR B C 1
ATOM 2307 O O . THR B 1 129 ? 3.822 -24.547 10.852 1 80.31 129 THR B O 1
ATOM 2310 N N . LYS B 1 130 ? 3.162 -26.547 11.578 1 80.12 130 LYS B N 1
ATOM 2311 C CA . LYS B 1 130 ? 3.264 -26.172 12.984 1 80.12 130 LYS B CA 1
ATOM 2312 C C . LYS B 1 130 ? 4.695 -25.797 13.359 1 80.12 130 LYS B C 1
ATOM 2314 O O . LYS B 1 130 ? 4.922 -24.844 14.094 1 80.12 130 LYS B O 1
ATOM 2319 N N . ASN B 1 131 ? 5.605 -26.578 12.898 1 82.12 131 ASN B N 1
ATOM 2320 C CA . ASN B 1 131 ? 7.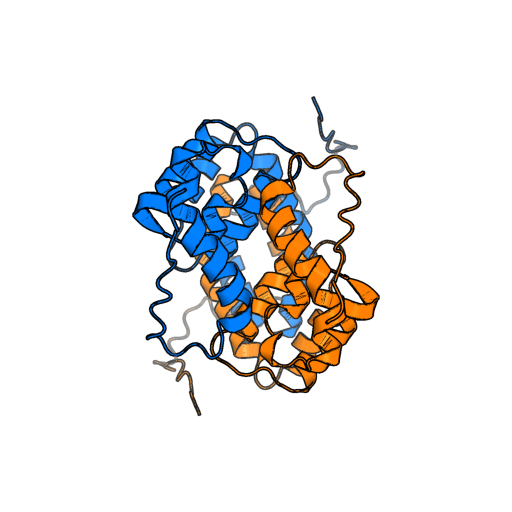008 -26.344 13.203 1 82.12 131 ASN B CA 1
ATOM 2321 C C . ASN B 1 131 ? 7.488 -25.016 12.602 1 82.12 131 ASN B C 1
ATOM 2323 O O . ASN B 1 131 ? 8.359 -24.359 13.164 1 82.12 131 ASN B O 1
ATOM 2327 N N . GLU B 1 132 ? 6.832 -24.625 11.57 1 80.62 132 GLU B N 1
ATOM 2328 C CA . GLU B 1 132 ? 7.223 -23.391 10.906 1 80.62 132 GLU B CA 1
ATOM 2329 C C . GLU B 1 132 ? 6.582 -22.172 11.57 1 80.62 132 GLU B C 1
ATOM 2331 O O . GLU B 1 132 ? 7.113 -21.062 11.492 1 80.62 132 GLU B O 1
ATOM 2336 N N . VAL B 1 133 ? 5.484 -22.375 12.188 1 79.94 133 VAL B N 1
ATOM 2337 C CA . VAL B 1 133 ? 4.711 -21.281 12.758 1 79.94 133 VAL B CA 1
ATOM 2338 C C . VAL B 1 133 ? 5.273 -20.906 14.133 1 79.94 133 VAL B C 1
ATOM 2340 O O . VAL B 1 133 ? 5.211 -19.75 14.547 1 79.94 133 VAL B O 1
ATOM 2343 N N . LEU B 1 134 ? 5.859 -21.781 14.758 1 75.12 134 LEU B N 1
ATOM 2344 C CA . LEU B 1 134 ? 6.297 -21.609 16.141 1 75.12 134 LEU B CA 1
ATOM 2345 C C . LEU B 1 134 ? 7.301 -20.453 16.25 1 75.12 134 LEU B C 1
ATOM 2347 O O . LEU B 1 134 ? 7.184 -19.609 17.125 1 75.12 134 LEU B O 1
ATOM 2351 N N . PRO B 1 135 ? 8.25 -20.438 15.398 1 76.69 135 PRO B N 1
ATOM 2352 C CA . PRO B 1 135 ? 9.219 -19.344 15.508 1 76.69 135 PRO B CA 1
ATOM 2353 C C . PRO B 1 135 ? 8.602 -17.984 15.188 1 76.69 135 PRO B C 1
ATOM 2355 O O . PRO B 1 135 ? 9.156 -16.953 15.562 1 76.69 135 PRO B O 1
ATOM 2358 N N . ILE B 1 136 ? 7.602 -17.938 14.484 1 73.44 136 ILE B N 1
ATOM 2359 C CA . ILE B 1 136 ? 6.953 -16.719 14.039 1 73.44 136 ILE B CA 1
ATOM 2360 C C . ILE B 1 136 ? 6 -16.219 15.125 1 73.44 136 ILE B C 1
ATOM 2362 O O . ILE B 1 136 ? 5.707 -15.016 15.195 1 73.44 136 ILE B O 1
ATOM 2366 N N . PHE B 1 137 ? 5.625 -17.031 16.031 1 72.5 137 PHE B N 1
ATOM 2367 C CA . PHE B 1 137 ? 4.562 -16.766 17 1 72.5 137 PHE B CA 1
ATOM 2368 C C . PHE B 1 137 ? 4.938 -15.609 17.922 1 72.5 137 PHE B C 1
ATOM 2370 O O . PHE B 1 137 ? 4.137 -14.703 18.141 1 72.5 137 PHE B O 1
ATOM 2377 N N . PRO B 1 138 ? 6.086 -15.695 18.5 1 63.97 138 PRO B N 1
ATOM 2378 C CA . PRO B 1 138 ? 6.438 -14.555 19.344 1 63.97 138 PRO B CA 1
ATOM 2379 C C . PRO B 1 138 ? 6.391 -13.219 18.594 1 63.97 138 PRO B C 1
ATOM 2381 O O . PRO B 1 138 ? 5.926 -12.219 19.141 1 63.97 138 PRO B O 1
ATOM 2384 N N . SER B 1 139 ? 6.84 -13.289 17.422 1 64.88 139 SER B N 1
ATOM 2385 C CA . SER B 1 139 ? 6.852 -12.078 16.609 1 64.88 139 SER B CA 1
ATOM 2386 C C . SER B 1 139 ? 5.438 -11.641 16.25 1 64.88 139 SER B C 1
ATOM 2388 O O . SER B 1 139 ? 5.148 -10.445 16.172 1 64.88 139 SER B O 1
ATOM 2390 N N . LEU B 1 140 ? 4.637 -12.547 16.062 1 63.91 140 LEU B N 1
ATOM 2391 C CA . LEU B 1 140 ? 3.238 -12.273 15.758 1 63.91 140 LEU B CA 1
ATOM 2392 C C . LEU B 1 140 ? 2.543 -11.602 16.938 1 63.91 140 LEU B C 1
ATOM 2394 O O . LEU B 1 140 ? 1.799 -10.633 16.766 1 63.91 140 LEU B O 1
ATOM 2398 N N . VAL B 1 141 ? 2.795 -12.164 18.031 1 60.69 141 VAL B N 1
ATOM 2399 C CA . VAL B 1 141 ? 2.197 -11.625 19.25 1 60.69 141 VAL B CA 1
ATOM 2400 C C . VAL B 1 141 ? 2.744 -10.227 19.516 1 60.69 141 VAL B C 1
ATOM 2402 O O . VAL B 1 141 ? 1.991 -9.32 19.875 1 60.69 141 VAL B O 1
ATOM 2405 N N . PHE B 1 142 ? 4.027 -10.18 19.234 1 53.84 142 PHE B N 1
ATOM 2406 C CA . PHE B 1 142 ? 4.668 -8.891 19.469 1 53.84 142 PHE B CA 1
ATOM 2407 C C . PHE B 1 142 ? 4.188 -7.855 18.453 1 53.84 142 PHE B C 1
ATOM 2409 O O . PHE B 1 142 ? 3.945 -6.699 18.812 1 53.84 142 PHE B O 1
ATOM 2416 N N . SER B 1 143 ? 4.293 -8.195 17.266 1 52.44 143 SER B N 1
ATOM 2417 C CA . SER B 1 143 ? 3.867 -7.281 16.203 1 52.44 143 SER B CA 1
ATOM 2418 C C . SER B 1 143 ? 2.426 -6.832 16.406 1 52.44 143 SER B C 1
ATOM 2420 O O . SER B 1 143 ? 2.086 -5.676 16.141 1 52.44 143 SER B O 1
ATOM 2422 N N . PHE B 1 144 ? 1.661 -7.777 16.703 1 48.38 144 PHE B N 1
ATOM 2423 C CA . PHE B 1 144 ? 0.296 -7.402 17.047 1 48.38 144 PHE B CA 1
ATOM 2424 C C . PHE B 1 144 ? 0.289 -6.383 18.188 1 48.38 144 PHE B C 1
ATOM 2426 O O . PHE B 1 144 ? -0.466 -5.41 18.141 1 48.38 144 PHE B O 1
ATOM 2433 N N . HIS B 1 145 ? 1.164 -6.77 19.062 1 43.53 145 HIS B N 1
ATOM 2434 C CA . HIS B 1 145 ? 1.321 -5.793 20.141 1 43.53 145 HIS B CA 1
ATOM 2435 C C . HIS B 1 145 ? 1.996 -4.523 19.641 1 43.53 145 HIS B C 1
ATOM 2437 O O . HIS B 1 145 ? 1.602 -3.414 20.016 1 43.53 145 HIS B O 1
ATOM 2443 N N . TRP B 1 146 ? 2.988 -4.844 18.875 1 39.66 146 TRP B N 1
ATOM 2444 C CA . TRP B 1 146 ? 3.795 -3.736 18.375 1 39.66 146 TRP B CA 1
ATOM 2445 C C . TRP B 1 146 ? 3.041 -2.957 17.297 1 39.66 146 TRP B C 1
ATOM 2447 O O . TRP B 1 146 ? 3.207 -1.741 17.172 1 39.66 146 TRP B O 1
ATOM 2457 N N . THR B 1 147 ? 2.482 -3.555 16.234 1 41.88 147 THR B N 1
ATOM 2458 C CA . THR B 1 147 ? 1.703 -2.725 15.32 1 41.88 147 THR B CA 1
ATOM 2459 C C . THR B 1 147 ? 0.745 -1.823 16.094 1 41.88 147 THR B C 1
ATOM 2461 O O . THR B 1 147 ? 0.42 -0.723 15.641 1 41.88 147 THR B O 1
ATOM 2464 N N . SER B 1 148 ? 0.151 -2.287 17.141 1 37.06 148 SER B N 1
ATOM 2465 C CA . SER B 1 148 ? -0.576 -1.365 18.016 1 37.06 148 SER B CA 1
ATOM 2466 C C . SER B 1 148 ? 0.358 -0.326 18.625 1 37.06 148 SER B C 1
ATOM 2468 O O . SER B 1 148 ? -0.015 0.839 18.781 1 37.06 148 SER B O 1
ATOM 2470 N N . PHE B 1 149 ? 1.399 -0.73 19.391 1 36.47 149 PHE B N 1
ATOM 2471 C CA . PHE B 1 149 ? 2.24 0.145 20.188 1 36.47 149 PHE B CA 1
ATOM 2472 C C . PHE B 1 149 ? 3.447 0.623 19.391 1 36.47 149 PHE B C 1
ATOM 2474 O O . PHE B 1 149 ? 4.375 1.213 19.953 1 36.47 149 PHE B O 1
ATOM 2481 N N . ARG B 1 150 ? 3.637 0.4 18.156 1 38.16 150 ARG B N 1
ATOM 2482 C CA . ARG B 1 150 ? 4.891 0.799 17.531 1 38.16 150 ARG B CA 1
ATOM 2483 C C . ARG B 1 150 ? 5.254 2.234 17.891 1 38.16 150 ARG B C 1
ATOM 2485 O O . ARG B 1 150 ? 6.352 2.701 17.578 1 38.16 150 ARG B O 1
ATOM 2492 N N . GLN B 1 151 ? 4.32 3.223 17.938 1 34.28 151 GLN B N 1
ATOM 2493 C CA . GLN B 1 151 ? 4.84 4.574 18.109 1 34.28 151 GLN B CA 1
ATOM 2494 C C . GLN B 1 151 ? 5.719 4.676 19.359 1 34.28 151 GLN B C 1
ATOM 2496 O O . GLN B 1 151 ? 6.695 5.426 19.375 1 34.28 151 GLN B O 1
ATOM 2501 N N . HIS B 1 152 ? 5.195 4.539 20.609 1 33.16 152 HIS B N 1
ATOM 2502 C CA . HIS B 1 152 ? 5.988 4.91 21.781 1 33.16 152 HIS B CA 1
ATOM 2503 C C . HIS B 1 152 ? 6.887 3.76 22.219 1 33.16 152 HIS B C 1
ATOM 2505 O O . HIS B 1 152 ? 7.262 3.676 23.391 1 33.16 152 HIS B O 1
ATOM 2511 N N . TRP B 1 153 ? 7.172 2.74 21.5 1 33.56 153 TRP B N 1
ATOM 2512 C CA . TRP B 1 153 ? 7.891 1.786 22.328 1 33.56 153 TRP B CA 1
ATOM 2513 C C . TRP B 1 153 ? 9.344 2.211 22.516 1 33.56 153 TRP B C 1
ATOM 2515 O O . TRP B 1 153 ? 10.016 2.586 21.562 1 33.56 153 TRP B O 1
ATOM 2525 N N . PRO B 1 154 ? 9.758 2.377 23.766 1 31.81 154 PRO B N 1
ATOM 2526 C CA . PRO B 1 154 ? 11.195 2.281 24.062 1 31.81 154 PRO B CA 1
ATOM 2527 C C . PRO B 1 154 ? 11.828 1.008 23.5 1 31.81 154 PRO B C 1
ATOM 2529 O O . PRO B 1 154 ? 11.141 -0.01 23.359 1 31.81 154 PRO B O 1
ATOM 2532 N N . THR B 1 155 ? 12.836 1.007 22.562 1 33.09 155 THR B N 1
ATOM 2533 C CA . THR B 1 155 ? 13.703 -0.052 22.047 1 33.09 155 THR B CA 1
ATOM 2534 C C . THR B 1 155 ? 13.828 -1.184 23.062 1 33.09 155 THR B C 1
ATOM 2536 O O . THR B 1 155 ? 14.305 -2.271 22.734 1 33.09 155 THR B O 1
ATOM 2539 N N . ASP B 1 156 ? 13.852 -1 24.391 1 30.81 156 ASP B N 1
ATOM 2540 C CA . ASP B 1 156 ? 14.344 -1.945 25.391 1 30.81 156 ASP B CA 1
ATOM 2541 C C . ASP B 1 156 ? 13.273 -2.967 25.766 1 30.81 156 ASP B C 1
ATOM 2543 O O . ASP B 1 156 ? 13.32 -3.562 26.844 1 30.81 156 ASP B O 1
ATOM 2547 N N . CYS B 1 157 ? 12.164 -2.887 25.344 1 26.8 157 CYS B N 1
ATOM 2548 C CA . CYS B 1 157 ? 11.258 -3.816 26 1 26.8 157 CYS B CA 1
ATOM 2549 C C . CYS B 1 157 ? 11.398 -5.219 25.422 1 26.8 157 CYS B C 1
ATOM 2551 O O . CYS B 1 157 ? 11.094 -5.449 24.25 1 26.8 157 CYS B O 1
ATOM 2553 N N . ARG B 1 158 ? 12.414 -5.988 25.906 1 25.44 158 ARG B N 1
ATOM 2554 C CA . ARG B 1 158 ? 12.711 -7.406 25.734 1 25.44 158 ARG B CA 1
ATOM 2555 C C . ARG B 1 158 ? 11.523 -8.273 26.156 1 25.44 158 ARG B C 1
ATOM 2557 O O . ARG B 1 158 ? 11.148 -8.273 27.328 1 25.44 158 ARG B O 1
ATOM 2564 N N . PHE B 1 159 ? 10.453 -8.344 25.375 1 30.17 159 PHE B N 1
ATOM 2565 C CA . PHE B 1 159 ? 9.344 -9.195 25.828 1 30.17 159 PHE B CA 1
ATOM 2566 C C . PHE B 1 159 ? 9.758 -10.664 25.828 1 30.17 159 PHE B C 1
ATOM 2568 O O . PHE B 1 159 ? 10.281 -11.164 24.828 1 30.17 159 PHE B O 1
ATOM 2575 N N . GLN B 1 160 ? 10.195 -11.133 26.953 1 23.78 160 GLN B N 1
ATOM 2576 C CA . GLN B 1 160 ? 10.484 -12.547 27.188 1 23.78 160 GLN B CA 1
ATOM 2577 C C . GLN B 1 160 ? 9.211 -13.383 27.141 1 23.78 160 GLN B C 1
ATOM 2579 O O . GLN B 1 160 ? 8.258 -13.109 27.875 1 23.78 160 GLN B O 1
ATOM 2584 N N . PHE B 1 161 ? 8.812 -13.773 26.047 1 29.7 161 PHE B N 1
ATOM 2585 C CA . PHE B 1 161 ? 7.703 -14.711 25.906 1 29.7 161 PHE B CA 1
ATOM 2586 C C . PHE B 1 161 ? 8.07 -16.078 26.469 1 29.7 161 PHE B C 1
ATOM 2588 O O . PHE B 1 161 ? 9.102 -16.656 26.094 1 29.7 161 PHE B O 1
ATOM 2595 N N . PHE B 1 162 ? 7.668 -16.281 27.703 1 26.67 162 PHE B N 1
ATOM 2596 C CA . PHE B 1 162 ? 7.84 -17.594 28.312 1 26.67 162 PHE B CA 1
ATOM 2597 C C . PHE B 1 162 ? 6.844 -18.594 27.719 1 26.67 162 PHE B C 1
ATOM 2599 O O . PHE B 1 162 ? 5.633 -18.359 27.766 1 26.67 162 PHE B O 1
ATOM 2606 N N . VAL B 1 163 ? 7.219 -19.172 26.719 1 27.56 163 VAL B N 1
ATOM 2607 C CA . VAL B 1 163 ? 6.531 -20.375 26.297 1 27.56 163 VAL B CA 1
ATOM 2608 C C . VAL B 1 163 ? 6.605 -21.438 27.391 1 27.56 163 VAL B C 1
ATOM 2610 O O . VAL B 1 163 ? 7.695 -21.875 27.766 1 27.56 163 VAL B O 1
ATOM 2613 N N . VAL B 1 164 ? 5.625 -21.453 28.281 1 26.02 164 VAL B N 1
ATOM 2614 C CA . VAL B 1 164 ? 5.574 -22.531 29.266 1 26.02 164 VAL B CA 1
ATOM 2615 C C . VAL B 1 164 ? 5.363 -23.875 28.578 1 26.02 164 VAL B C 1
ATOM 2617 O O . VAL B 1 164 ? 4.398 -24.047 27.812 1 26.02 164 VAL B O 1
ATOM 2620 N N . PRO B 1 165 ? 6.367 -24.562 28.5 1 29.77 165 PRO B N 1
ATOM 2621 C CA . PRO B 1 165 ? 6.297 -25.953 28.062 1 29.77 165 PRO B CA 1
ATOM 2622 C C . PRO B 1 165 ? 5.273 -26.766 28.844 1 29.77 165 PRO B C 1
ATOM 2624 O O . PRO B 1 165 ? 5.148 -26.609 30.062 1 29.77 165 PRO B O 1
ATOM 2627 N N . HIS B 1 166 ? 4.102 -27.203 28.062 1 26.84 166 HIS B N 1
ATOM 2628 C CA . HIS B 1 166 ? 3.514 -28.312 28.797 1 26.84 166 HIS B CA 1
ATOM 2629 C C . HIS B 1 166 ? 4.508 -29.469 28.953 1 26.84 166 HIS B C 1
ATOM 2631 O O . HIS B 1 166 ? 5.387 -29.656 28.109 1 26.84 166 HIS B O 1
#